Protein AF-A0A8S3XVF2-F1 (afdb_monomer_lite)

Foldseek 3Di:
DDDDDPPDPPPDDDDLQPHNQLQDDPVCQFPFSQVLQFFWDKAQDDDPDPVWDWDATPPSIITTGDPGGDQDDDDPPPCVPCVLVNLLVLLNGGGGDNDSVVCCPPHPDNVVSSVVCVVVSVVVVCVSVVVVVVVVVVVVVVVVVVVVVVVVVVVVVPDDDPDDDDDDDPDPVPVVVVVVVVVVPPDPPDDPPDDDPVNVLVPDDPLRNVVVCVVVVVVVVPDDDDDDDDDDDPPNPPVD

Organism: Parnassius apollo (NCBI:txid110799)

Radius of gyration: 28.34 Å; chains: 1; bounding box: 76×48×74 Å

InterPro domains:
  IPR051055 PIF1 DNA helicase [PTHR47642] (5-239)

Secondary structure (DSSP, 8-state):
-PPPPTT--------IIIIIITT--GGGTT--HHHHHHHEEEESS----TTS-EEEPGGG-EEEEPSSPPP-------TTT-HHHHHHHHHHHHS--SSGGGGGTTSSSHHHHHHHTHHHHHHHHHHHHHHHHHHHHHHHHHHHHHHHHHHHHHHHHTS-------------TTTHHHHHTTTT-------TT---HHHHHHT--HHHHHHHHHHHHHHHT-SS---------TTS-TT-

Structure (mmCIF, N/CA/C/O backbone):
data_AF-A0A8S3XVF2-F1
#
_entry.id   AF-A0A8S3XVF2-F1
#
loop_
_atom_site.group_PDB
_atom_site.id
_atom_site.type_symbol
_atom_site.label_atom_id
_atom_site.label_alt_id
_atom_site.label_comp_id
_atom_site.label_asym_id
_atom_site.label_entity_id
_atom_site.label_seq_id
_atom_site.pdbx_PDB_ins_code
_atom_site.Cartn_x
_atom_site.Cartn_y
_atom_site.Cartn_z
_atom_site.occupancy
_atom_site.B_iso_or_equiv
_atom_site.auth_seq_id
_atom_site.auth_comp_id
_atom_site.auth_asym_id
_atom_site.auth_atom_id
_atom_site.pdbx_PDB_model_num
ATOM 1 N N . MET A 1 1 ? 9.089 -18.476 19.260 1.00 37.50 1 MET A N 1
ATOM 2 C CA . MET A 1 1 ? 9.897 -17.294 18.905 1.00 37.50 1 MET A CA 1
ATOM 3 C C . MET A 1 1 ? 11.311 -17.781 18.678 1.00 37.50 1 MET A C 1
ATOM 5 O O . MET A 1 1 ? 11.928 -18.236 19.628 1.00 37.50 1 MET A O 1
ATOM 9 N N . THR A 1 2 ? 11.786 -17.804 17.438 1.00 43.22 2 THR A N 1
ATOM 10 C CA . THR A 1 2 ? 13.210 -18.027 17.159 1.00 43.22 2 THR A CA 1
ATOM 11 C C . THR A 1 2 ? 13.907 -16.691 17.372 1.00 43.22 2 THR A C 1
ATOM 13 O O . THR A 1 2 ? 13.532 -15.705 16.742 1.00 43.22 2 THR A O 1
ATOM 16 N N . ALA A 1 3 ? 14.829 -16.640 18.332 1.00 46.97 3 ALA A N 1
ATOM 17 C CA . ALA A 1 3 ? 15.661 -15.468 18.565 1.00 46.97 3 ALA A CA 1
ATOM 18 C C . ALA A 1 3 ? 16.502 -15.185 17.310 1.00 46.97 3 ALA A C 1
ATOM 20 O O . ALA A 1 3 ? 16.970 -16.123 16.663 1.00 46.97 3 ALA A O 1
ATOM 21 N N . LEU A 1 4 ? 16.648 -13.905 16.962 1.00 55.09 4 LEU A N 1
ATOM 22 C CA . LEU A 1 4 ? 17.580 -13.458 15.927 1.00 55.09 4 LEU A CA 1
ATOM 23 C C . LEU A 1 4 ? 19.008 -13.859 16.324 1.00 55.09 4 LEU A C 1
ATOM 25 O O . LEU A 1 4 ? 19.340 -13.859 17.512 1.00 55.09 4 LEU A O 1
ATOM 29 N N . ASP A 1 5 ? 19.825 -14.224 15.335 1.00 69.56 5 ASP A N 1
ATOM 30 C CA . ASP A 1 5 ? 21.239 -14.552 15.536 1.00 69.56 5 ASP A CA 1
ATOM 31 C C . ASP A 1 5 ? 21.940 -13.364 16.230 1.00 69.56 5 ASP A C 1
ATOM 33 O O . ASP A 1 5 ? 21.825 -12.237 15.740 1.00 69.56 5 ASP A O 1
ATOM 37 N N . PRO A 1 6 ? 22.658 -13.575 17.350 1.00 65.56 6 PRO A N 1
ATOM 38 C CA . PRO A 1 6 ? 23.444 -12.536 18.018 1.00 65.56 6 PRO A CA 1
ATOM 39 C C . PRO A 1 6 ? 24.465 -11.830 17.112 1.00 65.56 6 PRO A C 1
ATOM 41 O O . PRO A 1 6 ? 24.901 -10.730 17.439 1.00 65.56 6 PRO A O 1
ATOM 44 N N . ASN A 1 7 ? 24.837 -12.449 15.988 1.00 67.62 7 ASN A N 1
ATOM 45 C CA . ASN A 1 7 ? 25.733 -11.892 14.976 1.00 67.62 7 ASN A CA 1
ATOM 46 C C . ASN A 1 7 ? 24.997 -11.346 13.741 1.00 67.62 7 ASN A C 1
ATOM 48 O O . ASN A 1 7 ? 25.646 -10.993 12.755 1.00 67.62 7 ASN A O 1
ATOM 52 N N . SER A 1 8 ? 23.661 -11.284 13.758 1.00 57.72 8 SER A N 1
ATOM 53 C CA . SER A 1 8 ? 22.890 -10.688 12.668 1.00 57.72 8 SER A CA 1
ATOM 54 C C . SER A 1 8 ? 23.195 -9.195 12.580 1.00 57.72 8 SER A C 1
ATOM 56 O O . SER A 1 8 ? 22.809 -8.413 13.447 1.00 57.72 8 SER A O 1
ATOM 58 N N . THR A 1 9 ? 23.874 -8.789 11.511 1.00 55.66 9 THR A N 1
ATOM 59 C CA . THR A 1 9 ? 24.057 -7.379 11.137 1.00 55.66 9 THR A CA 1
ATOM 60 C C . THR A 1 9 ? 22.834 -6.798 10.429 1.00 55.66 9 THR A C 1
ATOM 62 O O . THR A 1 9 ? 22.804 -5.599 10.151 1.00 55.66 9 THR A O 1
ATOM 65 N N . ASP A 1 10 ? 21.825 -7.627 10.148 1.00 57.53 10 ASP A N 1
ATOM 66 C CA . ASP A 1 10 ? 20.567 -7.186 9.565 1.00 57.53 10 ASP A CA 1
ATOM 67 C C . ASP A 1 10 ? 19.698 -6.521 10.639 1.00 57.53 10 ASP A C 1
ATOM 69 O O . ASP A 1 10 ? 18.968 -7.167 11.394 1.00 57.53 10 ASP A O 1
ATOM 73 N N . ILE A 1 11 ? 19.868 -5.206 10.747 1.00 55.19 11 ILE A N 1
ATOM 74 C CA . ILE A 1 11 ? 19.095 -4.318 11.619 1.00 55.19 11 ILE A CA 1
ATOM 75 C C . ILE A 1 11 ? 17.814 -3.813 10.941 1.00 55.19 11 ILE A C 1
ATOM 77 O O . ILE A 1 11 ? 17.092 -3.002 11.528 1.00 55.19 11 ILE A O 1
ATOM 81 N N . TYR A 1 12 ? 17.551 -4.221 9.696 1.00 54.28 12 TYR A N 1
ATOM 82 C CA . TYR A 1 12 ? 16.460 -3.680 8.902 1.00 54.28 12 TYR A CA 1
ATOM 83 C C . TYR A 1 12 ? 15.167 -4.462 9.144 1.00 54.28 12 TYR A C 1
ATOM 85 O O . TYR A 1 12 ? 15.135 -5.689 9.205 1.00 54.28 12 TYR A O 1
ATOM 93 N N . TYR A 1 13 ? 14.067 -3.726 9.298 1.00 60.03 13 TYR A N 1
ATOM 94 C CA . TYR A 1 13 ? 12.733 -4.318 9.299 1.00 60.03 13 TYR A CA 1
ATOM 95 C C . TYR A 1 13 ? 12.363 -4.761 7.886 1.00 60.03 13 TYR A C 1
ATOM 97 O O . TYR A 1 13 ? 12.788 -4.146 6.909 1.00 60.03 13 TYR A O 1
ATOM 105 N N . ASP A 1 14 ? 11.514 -5.785 7.780 1.00 66.56 14 ASP A N 1
ATOM 106 C CA . ASP A 1 14 ? 10.990 -6.211 6.488 1.00 66.56 14 ASP A CA 1
ATOM 107 C C . ASP A 1 14 ? 10.291 -5.061 5.764 1.00 66.56 14 ASP A C 1
ATOM 109 O O . ASP A 1 14 ? 9.215 -4.604 6.155 1.00 66.56 14 ASP A O 1
ATOM 113 N N . SER A 1 15 ? 10.920 -4.612 4.685 1.00 76.88 15 SER A N 1
ATOM 114 C CA . SER A 1 15 ? 10.403 -3.574 3.809 1.00 76.88 15 SER A CA 1
ATOM 115 C C . SER A 1 15 ? 9.415 -4.174 2.816 1.00 76.88 15 SER A C 1
ATOM 117 O O . SER A 1 15 ? 9.637 -5.256 2.260 1.00 76.88 15 SER A O 1
ATOM 119 N N . TRP A 1 16 ? 8.322 -3.447 2.561 1.00 81.31 16 TRP A N 1
ATOM 120 C CA . TRP A 1 16 ? 7.354 -3.818 1.528 1.00 81.31 16 TRP A CA 1
ATOM 121 C C . TRP A 1 16 ? 8.016 -3.963 0.164 1.00 81.31 16 TRP A C 1
ATOM 123 O O . TRP A 1 16 ? 7.669 -4.877 -0.574 1.00 81.31 16 TRP A O 1
ATOM 133 N N . ILE A 1 17 ? 8.971 -3.085 -0.139 1.00 83.50 17 ILE A N 1
ATOM 134 C CA . ILE A 1 17 ? 9.693 -3.062 -1.407 1.00 83.50 17 ILE A CA 1
ATOM 135 C C . ILE A 1 17 ? 10.659 -4.240 -1.435 1.00 83.50 17 ILE A C 1
ATOM 137 O O . ILE A 1 17 ? 10.502 -5.106 -2.281 1.00 83.50 17 ILE A O 1
ATOM 141 N N . ASP A 1 18 ? 11.576 -4.324 -0.472 1.00 79.06 18 ASP A N 1
ATOM 142 C CA . ASP A 1 18 ? 12.736 -5.217 -0.575 1.00 79.06 18 ASP A CA 1
ATOM 143 C C . ASP A 1 18 ? 12.386 -6.695 -0.351 1.00 79.06 18 ASP A C 1
ATOM 145 O O . ASP A 1 18 ? 12.913 -7.570 -1.037 1.00 79.06 18 ASP A O 1
ATOM 149 N N . ASN A 1 19 ? 11.455 -6.985 0.567 1.00 80.31 19 ASN A N 1
ATOM 150 C CA . ASN A 1 19 ? 11.246 -8.354 1.052 1.00 80.31 19 ASN A CA 1
ATOM 151 C C . ASN A 1 19 ? 9.865 -8.931 0.722 1.00 80.31 19 ASN A C 1
ATOM 153 O O . ASN A 1 19 ? 9.708 -10.151 0.673 1.00 80.31 19 ASN A O 1
ATOM 157 N N . VAL A 1 20 ? 8.842 -8.087 0.546 1.00 87.31 20 VAL A N 1
ATOM 158 C CA . VAL A 1 20 ? 7.443 -8.554 0.552 1.00 87.31 20 VAL A CA 1
ATOM 159 C C . VAL A 1 20 ? 6.819 -8.529 -0.837 1.00 87.31 20 VAL A C 1
ATOM 161 O O . VAL A 1 20 ? 6.320 -9.548 -1.308 1.00 87.31 20 VAL A O 1
ATOM 164 N N . TYR A 1 21 ? 6.843 -7.381 -1.508 1.00 90.62 21 TYR A N 1
ATOM 165 C CA . TYR A 1 21 ? 6.148 -7.179 -2.776 1.00 90.62 21 TYR A CA 1
ATOM 166 C C . TYR A 1 21 ? 6.749 -8.022 -3.903 1.00 90.62 21 TYR A C 1
ATOM 168 O O . TYR A 1 21 ? 6.018 -8.635 -4.681 1.00 90.62 21 TYR A O 1
ATOM 176 N N . HIS A 1 22 ? 8.077 -8.131 -3.950 1.00 87.25 22 HIS A N 1
ATOM 177 C CA . HIS A 1 22 ? 8.787 -9.007 -4.883 1.00 87.25 22 HIS A CA 1
ATOM 178 C C . HIS A 1 22 ? 8.406 -10.479 -4.745 1.00 87.25 22 HIS A C 1
ATOM 180 O O . HIS A 1 22 ? 8.292 -11.188 -5.744 1.00 87.25 22 HIS A O 1
ATOM 186 N N . ALA A 1 23 ? 8.171 -10.920 -3.511 1.00 87.12 23 ALA A N 1
ATOM 187 C CA . ALA A 1 23 ? 7.839 -12.293 -3.154 1.00 87.12 23 ALA A CA 1
ATOM 188 C C . ALA A 1 23 ? 6.323 -12.550 -3.088 1.00 87.12 23 ALA A C 1
ATOM 190 O O . ALA A 1 23 ? 5.896 -13.551 -2.512 1.00 87.12 23 ALA A O 1
ATOM 191 N N . ARG A 1 24 ? 5.494 -11.661 -3.658 1.00 91.44 24 ARG A N 1
ATOM 192 C CA . ARG A 1 24 ? 4.034 -11.817 -3.642 1.00 91.44 24 ARG A CA 1
ATOM 193 C C . ARG A 1 24 ? 3.569 -13.100 -4.362 1.00 91.44 24 ARG A C 1
ATOM 195 O O . ARG A 1 24 ? 4.289 -13.624 -5.208 1.00 91.44 24 ARG A O 1
ATOM 202 N N . PRO A 1 25 ? 2.382 -13.627 -4.062 1.00 92.19 25 PRO A N 1
ATOM 203 C CA . PRO A 1 25 ? 1.796 -14.738 -4.812 1.00 92.19 25 PRO A CA 1
ATOM 204 C C . PRO A 1 25 ? 1.556 -14.384 -6.286 1.00 92.19 25 PRO A C 1
ATOM 206 O O . PRO A 1 25 ? 1.396 -13.207 -6.620 1.00 92.19 25 PRO A O 1
ATOM 209 N N . ASP A 1 26 ? 1.528 -15.386 -7.163 1.00 92.88 26 ASP A N 1
ATOM 210 C CA . ASP A 1 26 ? 1.332 -15.182 -8.608 1.00 92.88 26 ASP A CA 1
ATOM 211 C C . ASP A 1 26 ? -0.065 -14.648 -8.933 1.00 92.88 26 ASP A C 1
ATOM 213 O O . ASP A 1 26 ? -0.237 -13.880 -9.874 1.00 92.88 26 ASP A O 1
ATOM 217 N N . GLU A 1 27 ? -1.049 -14.933 -8.082 1.00 93.19 27 GLU A N 1
ATOM 218 C CA . GLU A 1 27 ? -2.394 -14.360 -8.154 1.00 93.19 27 GLU A CA 1
ATOM 219 C C . GLU A 1 27 ? -2.389 -12.827 -8.035 1.00 93.19 27 GLU A C 1
ATOM 221 O O . GLU A 1 27 ? -3.322 -12.163 -8.481 1.00 93.19 27 GLU A O 1
ATOM 226 N N . LEU A 1 28 ? -1.337 -12.256 -7.437 1.00 93.00 28 LEU A N 1
ATOM 227 C CA . LEU A 1 28 ? -1.150 -10.816 -7.267 1.00 93.00 28 LEU A CA 1
ATOM 228 C C . LEU A 1 28 ? -0.067 -10.256 -8.202 1.00 93.00 28 LEU A C 1
ATOM 230 O O . LEU A 1 28 ? 0.391 -9.131 -7.998 1.00 93.00 28 LEU A O 1
ATOM 234 N N . GLN A 1 29 ? 0.367 -11.005 -9.221 1.00 92.31 29 GLN A N 1
ATOM 235 C CA . GLN A 1 29 ? 1.452 -10.592 -10.116 1.00 92.31 29 GLN A CA 1
ATOM 236 C C . GLN A 1 29 ? 1.169 -9.254 -10.815 1.00 92.31 29 GLN A C 1
ATOM 238 O O . GLN A 1 29 ? 2.067 -8.413 -10.883 1.00 92.31 29 GLN A O 1
ATOM 243 N N . ASP A 1 30 ? -0.068 -9.025 -11.249 1.00 91.94 30 ASP A N 1
ATOM 244 C CA . ASP A 1 30 ? -0.460 -7.810 -11.977 1.00 91.94 30 ASP A CA 1
ATOM 245 C C . ASP A 1 30 ? -0.783 -6.620 -11.059 1.00 91.94 30 ASP A C 1
ATOM 247 O O . ASP A 1 30 ? -0.993 -5.498 -11.525 1.00 91.94 30 ASP A O 1
ATOM 251 N N . MET A 1 31 ? -0.815 -6.835 -9.741 1.00 93.00 31 MET A N 1
ATOM 252 C CA . MET A 1 31 ? -1.068 -5.773 -8.774 1.00 93.00 31 MET A CA 1
ATOM 253 C C . MET A 1 31 ? 0.178 -4.900 -8.608 1.00 93.00 31 MET A C 1
ATOM 255 O O . MET A 1 31 ? 1.269 -5.417 -8.374 1.00 93.00 31 MET A O 1
ATOM 259 N N . ASN A 1 32 ? 0.005 -3.579 -8.704 1.00 91.56 32 ASN A N 1
ATOM 260 C CA . ASN A 1 32 ? 1.072 -2.604 -8.474 1.00 91.56 32 ASN A CA 1
ATOM 261 C C . ASN A 1 32 ? 1.372 -2.427 -6.968 1.00 91.56 32 ASN A C 1
ATOM 263 O O . ASN A 1 32 ? 0.580 -2.823 -6.106 1.00 91.56 32 ASN A O 1
ATOM 267 N N . LEU A 1 33 ? 2.517 -1.818 -6.637 1.00 90.56 33 LEU A N 1
ATOM 268 C CA . LEU A 1 33 ? 2.957 -1.649 -5.249 1.00 90.56 33 LEU A CA 1
ATOM 269 C C . LEU A 1 33 ? 1.985 -0.779 -4.445 1.00 90.56 33 LEU A C 1
ATOM 271 O O . LEU A 1 33 ? 1.747 -1.063 -3.268 1.00 90.56 33 LEU A O 1
ATOM 275 N N . PHE A 1 34 ? 1.421 0.261 -5.061 1.00 87.44 34 PHE A N 1
ATOM 276 C CA . PHE A 1 34 ? 0.462 1.151 -4.415 1.00 87.44 34 PHE A CA 1
ATOM 277 C C . PHE A 1 34 ? -0.777 0.380 -3.944 1.00 87.44 34 PHE A C 1
ATOM 279 O O . PHE A 1 34 ? -1.083 0.386 -2.757 1.00 87.44 34 PHE A O 1
ATOM 286 N N . ASP A 1 35 ? -1.452 -0.350 -4.829 1.00 87.94 35 ASP A N 1
ATOM 287 C CA . ASP A 1 35 ? -2.641 -1.134 -4.491 1.00 87.94 35 ASP A CA 1
ATOM 288 C C . ASP A 1 35 ? -2.318 -2.277 -3.528 1.00 87.94 35 ASP A C 1
ATOM 290 O O . ASP A 1 35 ? -3.052 -2.506 -2.567 1.00 87.94 35 ASP A O 1
ATOM 294 N N . PHE A 1 36 ? -1.174 -2.932 -3.713 1.00 91.75 36 PHE A N 1
ATOM 295 C CA . PHE A 1 36 ? -0.730 -4.002 -2.830 1.00 91.75 36 PHE A CA 1
ATOM 296 C C . PHE A 1 36 ? -0.538 -3.522 -1.388 1.00 91.75 36 PHE A C 1
ATOM 298 O O . PHE A 1 36 ? -1.114 -4.073 -0.449 1.00 91.75 36 PHE A O 1
ATOM 305 N N . SER A 1 37 ? 0.223 -2.443 -1.205 1.00 88.62 37 SER A N 1
ATOM 306 C CA . SER A 1 37 ? 0.456 -1.856 0.117 1.00 88.62 37 SER A CA 1
ATOM 307 C C . SER A 1 37 ? -0.795 -1.196 0.701 1.00 88.62 37 SER A C 1
ATOM 309 O O . SER A 1 37 ? -0.881 -1.034 1.918 1.00 88.62 37 SER A O 1
ATOM 311 N N . LYS A 1 38 ? -1.785 -0.853 -0.132 1.00 86.44 38 LYS A N 1
ATOM 312 C CA . LYS A 1 38 ? -3.078 -0.266 0.252 1.00 86.44 38 LYS A CA 1
ATOM 313 C C . LYS A 1 38 ? -4.061 -1.330 0.745 1.00 86.44 38 LYS A C 1
ATOM 315 O O . LYS A 1 38 ? -4.740 -1.107 1.751 1.00 86.44 38 LYS A O 1
ATOM 320 N N . ASP A 1 39 ? -4.081 -2.501 0.115 1.00 89.62 39 ASP A N 1
ATOM 321 C CA . ASP A 1 39 ? -5.083 -3.545 0.357 1.00 89.62 39 ASP A CA 1
ATOM 322 C C . ASP A 1 39 ? -4.620 -4.669 1.300 1.00 89.62 39 ASP A C 1
ATOM 324 O O . ASP A 1 39 ? -5.475 -5.382 1.828 1.00 89.62 39 ASP A O 1
ATOM 328 N N . TYR A 1 40 ? -3.316 -4.818 1.579 1.00 92.25 40 TYR A N 1
ATOM 329 C CA . TYR A 1 40 ? -2.791 -5.948 2.361 1.00 92.25 40 TYR A CA 1
ATOM 330 C C . TYR A 1 40 ? -1.928 -5.559 3.564 1.00 92.25 40 TYR A C 1
ATOM 332 O O . TYR A 1 40 ? -1.062 -4.691 3.477 1.00 92.25 40 TYR A O 1
ATOM 340 N N . ASP A 1 41 ? -2.115 -6.278 4.674 1.00 90.31 41 ASP A N 1
ATOM 341 C CA . ASP A 1 41 ? -1.237 -6.275 5.848 1.00 90.31 41 ASP A CA 1
ATOM 342 C C . ASP A 1 41 ? -0.290 -7.477 5.835 1.00 90.31 41 ASP A C 1
ATOM 344 O O . ASP A 1 41 ? -0.704 -8.605 5.557 1.00 90.31 41 ASP A O 1
ATOM 348 N N . LEU A 1 42 ? 0.966 -7.253 6.224 1.00 89.69 42 LEU A N 1
ATOM 349 C CA . LEU A 1 42 ? 1.902 -8.331 6.525 1.00 89.69 42 LEU A CA 1
ATOM 350 C C . LEU A 1 42 ? 1.703 -8.785 7.975 1.00 89.69 42 LEU A C 1
ATOM 352 O O . LEU A 1 42 ? 1.909 -8.010 8.909 1.00 89.69 42 LEU A O 1
ATOM 356 N N . VAL A 1 43 ? 1.330 -10.049 8.175 1.00 89.50 43 VAL A N 1
ATOM 357 C CA . VAL A 1 43 ? 1.098 -10.618 9.508 1.00 89.50 43 VAL A CA 1
ATOM 358 C C . VAL A 1 43 ? 1.920 -11.886 9.733 1.00 89.50 43 VAL A C 1
ATOM 360 O O . VAL A 1 43 ? 2.120 -12.701 8.834 1.00 89.50 43 VAL A O 1
ATOM 363 N N . ASN A 1 44 ? 2.383 -12.076 10.969 1.00 88.12 44 ASN A N 1
ATOM 364 C CA . ASN A 1 44 ? 3.156 -13.259 11.375 1.00 88.12 44 ASN A CA 1
ATOM 365 C C . ASN A 1 44 ? 2.265 -14.414 11.864 1.00 88.12 44 ASN A C 1
ATOM 367 O O . ASN A 1 44 ? 2.736 -15.529 12.083 1.00 88.12 44 ASN A O 1
ATOM 371 N N . THR A 1 45 ? 0.976 -14.149 12.075 1.00 88.00 45 THR A N 1
ATOM 372 C CA . THR A 1 45 ? -0.009 -15.129 12.532 1.00 88.00 45 THR A CA 1
ATOM 373 C C . THR A 1 45 ? -0.956 -15.479 11.401 1.00 88.00 45 THR A C 1
ATOM 375 O O . THR A 1 45 ? -1.447 -14.608 10.685 1.00 88.00 45 THR A O 1
ATOM 378 N N . ARG A 1 46 ? -1.231 -16.776 11.246 1.00 89.56 46 ARG A N 1
ATOM 379 C CA . ARG A 1 46 ? -2.177 -17.246 10.239 1.00 89.56 46 ARG A CA 1
ATOM 380 C C . ARG A 1 46 ? -3.568 -16.684 10.551 1.00 89.56 46 ARG A C 1
ATOM 382 O O . ARG A 1 46 ? -4.049 -16.899 11.668 1.00 89.56 46 ARG A O 1
ATOM 389 N N . PRO A 1 47 ? -4.236 -16.016 9.598 1.00 89.25 47 PRO A N 1
ATOM 390 C CA . PRO A 1 47 ? -5.626 -15.622 9.774 1.00 89.25 47 PRO A CA 1
ATOM 391 C C . PRO A 1 47 ? -6.513 -16.853 10.012 1.00 89.25 47 PRO A C 1
ATOM 393 O O . PRO A 1 47 ? -6.433 -17.838 9.282 1.00 89.25 47 PRO A O 1
ATOM 396 N N . VAL A 1 48 ? -7.327 -16.807 11.069 1.00 85.44 48 VAL A N 1
ATOM 397 C CA . VAL A 1 48 ? -8.169 -17.939 11.512 1.00 85.44 48 VAL A CA 1
ATOM 398 C C . VAL A 1 48 ? -9.586 -17.859 10.932 1.00 85.44 48 VAL A C 1
ATOM 400 O O . VAL A 1 48 ? -10.282 -18.863 10.827 1.00 85.44 48 VAL A O 1
ATOM 403 N N . SER A 1 49 ? -10.030 -16.660 10.553 1.00 84.81 49 SER A N 1
ATOM 404 C CA . SER A 1 49 ? -11.372 -16.442 10.013 1.00 84.81 49 SER A CA 1
ATOM 405 C C . SER A 1 49 ? -11.454 -16.868 8.550 1.00 84.81 49 SER A C 1
ATOM 407 O O . SER A 1 49 ? -10.739 -16.328 7.712 1.00 84.81 49 SER A O 1
ATOM 409 N N . ASN A 1 50 ? -12.409 -17.742 8.227 1.00 78.19 50 ASN A N 1
ATOM 410 C CA . ASN A 1 50 ? -12.692 -18.169 6.849 1.00 78.19 50 ASN A CA 1
ATOM 411 C C . ASN A 1 50 ? -13.222 -17.035 5.952 1.00 78.19 50 ASN A C 1
ATOM 413 O O . ASN A 1 50 ? -13.315 -17.208 4.743 1.00 78.19 50 ASN A O 1
ATOM 417 N N . LYS A 1 51 ? -13.614 -15.894 6.535 1.00 85.06 51 LYS A N 1
ATOM 418 C CA . LYS A 1 51 ? -14.098 -14.721 5.790 1.00 85.06 51 LYS A CA 1
ATOM 419 C C . LYS A 1 51 ? -12.971 -13.798 5.330 1.00 85.06 51 LYS A C 1
ATOM 421 O O . LYS A 1 51 ? -13.225 -12.878 4.563 1.00 85.06 51 LYS A O 1
ATOM 426 N N . VAL A 1 52 ? -11.758 -14.000 5.839 1.00 86.88 52 VAL A N 1
ATOM 427 C CA . VAL A 1 52 ? -10.614 -13.140 5.551 1.00 86.88 52 VAL A CA 1
ATOM 428 C C . VAL A 1 52 ? -9.805 -13.780 4.437 1.00 86.88 52 VAL A C 1
ATOM 430 O O . VAL A 1 52 ? -9.239 -14.855 4.616 1.00 86.88 52 VAL A O 1
ATOM 433 N N . GLU A 1 53 ? -9.731 -13.100 3.299 1.00 92.50 53 GLU A N 1
ATOM 434 C CA . GLU A 1 53 ? -8.825 -13.480 2.221 1.00 92.50 53 GLU A CA 1
ATOM 435 C C . GLU A 1 53 ? -7.379 -13.265 2.681 1.00 92.50 53 GLU A C 1
ATOM 437 O O . GLU A 1 53 ? -7.021 -12.205 3.209 1.00 92.50 53 GLU A O 1
ATOM 442 N N . TYR A 1 54 ? -6.544 -14.287 2.521 1.00 94.06 54 TYR A N 1
ATOM 443 C CA . TYR A 1 54 ? -5.136 -14.198 2.860 1.00 94.06 54 TYR A CA 1
ATOM 444 C C . TYR A 1 54 ? -4.296 -15.098 1.964 1.00 94.06 54 TYR A C 1
ATOM 446 O O . TYR A 1 54 ? -4.765 -16.123 1.472 1.00 94.06 54 TYR A O 1
ATOM 454 N N . TYR A 1 55 ? -3.026 -14.742 1.832 1.00 93.06 55 TYR A N 1
ATOM 455 C CA . TYR A 1 55 ? -2.040 -15.501 1.083 1.00 93.06 55 TYR A CA 1
ATOM 456 C C . TYR A 1 55 ? -0.887 -15.910 1.992 1.00 93.06 55 TYR A C 1
ATOM 458 O O . TYR A 1 55 ? -0.531 -15.196 2.933 1.00 93.06 55 TYR A O 1
ATOM 466 N N . VAL A 1 56 ? -0.308 -17.079 1.728 1.00 90.75 56 VAL A N 1
ATOM 467 C CA . VAL A 1 56 ? 0.854 -17.583 2.466 1.00 90.75 56 VAL A CA 1
ATOM 468 C C . VAL A 1 56 ? 2.117 -17.077 1.784 1.00 90.75 56 VAL A C 1
ATOM 470 O O . VAL A 1 56 ? 2.289 -17.266 0.585 1.00 90.75 56 VAL A O 1
ATOM 473 N N . LEU A 1 57 ? 3.001 -16.451 2.555 1.00 86.19 57 LEU A N 1
ATOM 474 C CA . LEU A 1 57 ? 4.324 -16.040 2.101 1.00 86.19 57 LEU A CA 1
ATOM 475 C C . LEU A 1 57 ? 5.403 -17.000 2.612 1.00 86.19 57 LEU A C 1
ATOM 477 O O . LEU A 1 57 ? 5.181 -17.827 3.505 1.00 86.19 57 LEU A O 1
ATOM 481 N N . ALA A 1 58 ? 6.615 -16.839 2.080 1.00 77.69 58 ALA A N 1
ATOM 482 C CA . ALA A 1 58 ? 7.807 -17.457 2.644 1.00 77.69 58 ALA A CA 1
ATOM 483 C C . ALA A 1 58 ? 7.977 -17.095 4.138 1.00 77.69 58 ALA A C 1
ATOM 485 O O . ALA A 1 58 ? 7.454 -16.095 4.636 1.00 77.69 58 ALA A O 1
ATOM 486 N N . ASN A 1 59 ? 8.719 -17.924 4.877 1.00 79.31 59 ASN A N 1
ATOM 487 C CA . ASN A 1 59 ? 9.056 -17.698 6.291 1.00 79.31 59 ASN A CA 1
ATOM 488 C C . ASN A 1 59 ? 7.860 -17.658 7.263 1.00 79.31 59 ASN A C 1
ATOM 490 O O . ASN A 1 59 ? 7.937 -17.019 8.311 1.00 79.31 59 ASN A O 1
ATOM 494 N N . LYS A 1 60 ? 6.771 -18.381 6.959 1.00 81.69 60 LYS A N 1
ATOM 495 C CA . LYS A 1 60 ? 5.560 -18.471 7.806 1.00 81.69 60 LYS A CA 1
ATOM 496 C C . LYS A 1 60 ? 4.886 -17.112 8.054 1.00 81.69 60 LYS A C 1
ATOM 498 O O . LYS A 1 60 ? 4.236 -16.933 9.084 1.00 81.69 60 LYS A O 1
ATOM 503 N N . LYS A 1 61 ? 5.038 -16.175 7.120 1.00 87.81 61 LYS A N 1
ATOM 504 C CA . LYS A 1 61 ? 4.301 -14.910 7.096 1.00 87.81 61 LYS A CA 1
ATOM 505 C C . LYS A 1 61 ? 3.072 -15.038 6.208 1.00 87.81 61 LYS A C 1
ATOM 507 O O . LYS A 1 61 ? 2.971 -15.956 5.394 1.00 87.81 61 LYS A O 1
ATOM 512 N N . TYR A 1 62 ? 2.142 -14.109 6.364 1.00 91.25 62 TYR A N 1
ATOM 513 C CA . TYR A 1 62 ? 0.898 -14.096 5.611 1.00 91.25 62 TYR A CA 1
ATOM 514 C C . TYR A 1 62 ? 0.587 -12.677 5.146 1.00 91.25 62 TYR A C 1
ATOM 516 O O . TYR A 1 62 ? 0.785 -11.720 5.895 1.00 91.25 62 TYR A O 1
ATOM 524 N N . LEU A 1 63 ? 0.072 -12.553 3.926 1.00 92.12 63 LEU A N 1
ATOM 525 C CA . LEU A 1 63 ? -0.583 -11.335 3.458 1.00 92.12 63 LEU A CA 1
ATOM 526 C C . LEU A 1 63 ? -2.055 -11.449 3.786 1.00 92.12 63 LEU A C 1
ATOM 528 O O . LEU A 1 63 ? -2.736 -12.317 3.250 1.00 92.12 63 LEU A O 1
ATOM 532 N N . LYS A 1 64 ? -2.548 -10.589 4.662 1.00 93.12 64 LYS A N 1
ATOM 533 C CA . LYS A 1 64 ? -3.959 -10.536 5.023 1.00 93.12 64 LYS A CA 1
ATOM 534 C C . LYS A 1 64 ? -4.615 -9.392 4.263 1.00 93.12 64 LYS A C 1
ATOM 536 O O . LYS A 1 64 ? -4.169 -8.254 4.392 1.00 93.12 64 LYS A O 1
ATOM 541 N N . LYS A 1 65 ? -5.684 -9.668 3.516 1.00 92.62 65 LYS A N 1
ATOM 542 C CA . LYS A 1 65 ? -6.479 -8.614 2.885 1.00 92.62 65 LYS A CA 1
ATOM 543 C C . LYS A 1 65 ? -7.185 -7.787 3.954 1.00 92.62 65 LYS A C 1
ATOM 545 O O . LYS A 1 65 ? -7.723 -8.331 4.924 1.00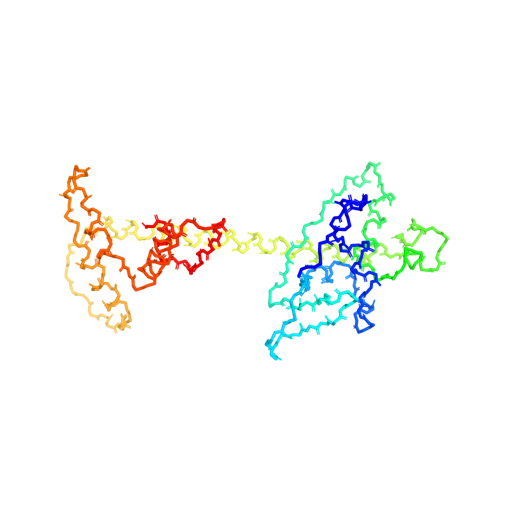 92.62 65 LY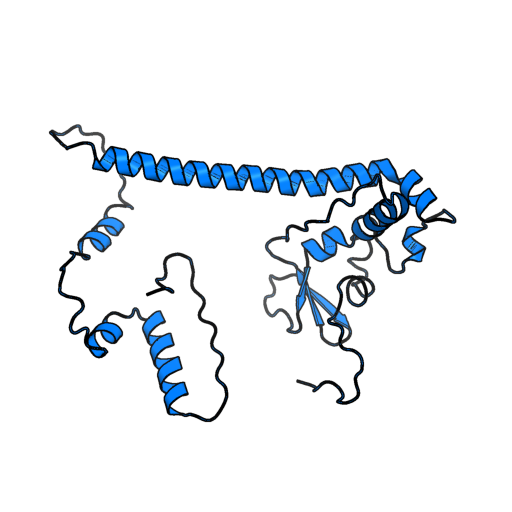S A O 1
ATOM 550 N N . ARG A 1 66 ? -7.148 -6.470 3.797 1.00 85.50 66 ARG A N 1
ATOM 551 C CA . ARG A 1 66 ? -7.789 -5.528 4.709 1.00 85.50 66 ARG A CA 1
ATOM 552 C C . ARG A 1 66 ? -9.275 -5.422 4.407 1.00 85.50 66 ARG A C 1
ATOM 554 O O . ARG A 1 66 ? -9.680 -5.355 3.252 1.00 85.50 66 ARG A O 1
ATOM 561 N N . ASP A 1 67 ? -10.067 -5.281 5.464 1.00 82.38 67 ASP A N 1
ATOM 562 C CA . ASP A 1 67 ? -11.481 -4.913 5.336 1.00 82.38 67 ASP A CA 1
ATOM 563 C C . ASP A 1 67 ? -11.632 -3.447 4.896 1.00 82.38 67 ASP A C 1
ATOM 565 O O . ASP A 1 67 ? -12.597 -3.074 4.231 1.00 82.38 67 ASP A O 1
ATOM 569 N N . ARG A 1 68 ? -10.668 -2.597 5.279 1.00 77.62 68 ARG A N 1
ATOM 570 C CA . ARG A 1 68 ? -10.604 -1.178 4.917 1.00 77.62 68 ARG A CA 1
ATOM 571 C C . ARG A 1 68 ? -9.221 -0.851 4.344 1.00 77.62 68 ARG A C 1
ATOM 573 O O . ARG A 1 68 ? -8.246 -0.928 5.093 1.00 77.62 68 ARG A O 1
ATOM 580 N N . PRO A 1 69 ? -9.125 -0.471 3.059 1.00 80.81 69 PRO A N 1
ATOM 581 C CA . PRO A 1 69 ? -7.860 -0.082 2.451 1.00 80.81 69 PRO A CA 1
ATOM 582 C C . PRO A 1 69 ? -7.238 1.133 3.143 1.00 80.81 69 PRO A C 1
ATOM 584 O O . PRO A 1 69 ? -7.944 2.066 3.544 1.00 80.81 69 PRO A O 1
ATOM 587 N N . TYR A 1 70 ? -5.912 1.143 3.253 1.00 76.69 70 TYR A N 1
ATOM 588 C CA . TYR A 1 70 ? -5.181 2.299 3.765 1.00 76.69 70 TYR A CA 1
ATOM 589 C C . TYR A 1 70 ? -5.141 3.435 2.751 1.00 76.69 70 TYR A C 1
ATOM 591 O O . TYR A 1 70 ? -5.270 3.231 1.548 1.00 76.69 70 TYR A O 1
ATOM 599 N N . LEU A 1 71 ? -4.976 4.660 3.249 1.00 67.00 71 LEU A N 1
ATOM 600 C CA . LEU A 1 71 ? -4.638 5.788 2.397 1.00 67.00 71 LEU A CA 1
ATOM 601 C C . LEU A 1 71 ? -3.122 5.926 2.374 1.00 67.00 71 LEU A C 1
ATOM 603 O O . LEU A 1 71 ? -2.502 6.144 3.413 1.00 67.00 71 LEU A O 1
ATOM 607 N N . ILE A 1 72 ? -2.542 5.793 1.189 1.00 69.25 72 ILE A N 1
ATOM 608 C CA . ILE A 1 72 ? -1.104 5.929 1.008 1.00 69.25 72 ILE A CA 1
ATOM 609 C C . ILE A 1 72 ? -0.823 7.331 0.498 1.00 69.25 72 ILE A C 1
ATOM 611 O O . ILE A 1 72 ? -1.073 7.652 -0.665 1.00 69.25 72 ILE A O 1
ATOM 615 N N . ASN A 1 73 ? -0.285 8.158 1.386 1.00 60.78 73 ASN A N 1
ATOM 616 C CA . ASN A 1 73 ? 0.293 9.432 0.999 1.00 60.78 73 ASN A CA 1
ATOM 617 C C . ASN A 1 73 ? 1.666 9.163 0.387 1.00 60.78 73 ASN A C 1
ATOM 619 O O . ASN A 1 73 ? 2.543 8.599 1.039 1.00 60.78 73 ASN A O 1
ATOM 623 N N . HIS A 1 74 ? 1.857 9.575 -0.858 1.00 61.66 74 HIS A N 1
ATOM 624 C CA . HIS A 1 74 ? 3.169 9.607 -1.485 1.00 61.66 74 HIS A CA 1
ATOM 625 C C . HIS A 1 74 ? 3.613 11.068 -1.561 1.00 61.66 74 HIS A C 1
ATOM 627 O O . HIS A 1 74 ? 2.842 11.947 -1.945 1.00 61.66 74 HIS A O 1
ATOM 633 N N . TYR A 1 75 ? 4.843 11.346 -1.128 1.00 52.19 75 TYR A N 1
ATOM 634 C CA . TYR A 1 75 ? 5.383 12.699 -1.163 1.00 52.19 75 TYR A CA 1
ATOM 635 C C . TYR A 1 75 ? 5.546 13.127 -2.623 1.00 52.19 75 TYR A C 1
ATOM 637 O O . TYR A 1 75 ? 6.328 12.531 -3.370 1.00 52.19 75 TYR A O 1
ATOM 645 N N . LEU A 1 76 ? 4.800 14.156 -3.027 1.00 52.47 76 LEU A N 1
ATOM 646 C CA . LEU A 1 76 ? 4.962 14.817 -4.315 1.00 52.47 76 LEU A CA 1
ATOM 647 C C . LEU A 1 76 ? 6.340 15.477 -4.305 1.00 52.47 76 LEU A C 1
ATOM 649 O O . LEU A 1 76 ? 6.527 16.572 -3.779 1.00 52.47 76 LEU A O 1
ATOM 653 N N . SER A 1 77 ? 7.341 14.761 -4.812 1.00 47.06 77 SER A N 1
ATOM 654 C CA . SER A 1 77 ? 8.677 15.326 -4.965 1.00 47.06 77 SER A CA 1
ATOM 655 C C . SER A 1 77 ? 8.565 16.562 -5.852 1.00 47.06 77 SER A C 1
ATOM 657 O O . SER A 1 77 ? 7.802 16.557 -6.817 1.00 47.06 77 SER A O 1
ATOM 659 N N . VAL A 1 78 ? 9.328 17.610 -5.544 1.00 50.16 78 VAL A N 1
ATOM 660 C CA . VAL A 1 78 ? 9.399 18.808 -6.385 1.00 50.16 78 VAL A CA 1
ATOM 661 C C . VAL A 1 78 ? 9.936 18.383 -7.755 1.00 50.16 78 VAL A C 1
ATOM 663 O O . VAL A 1 78 ? 11.139 18.176 -7.925 1.00 50.16 78 VAL A O 1
ATOM 666 N N . VAL A 1 79 ? 9.025 18.200 -8.716 1.00 52.09 79 VAL A N 1
ATOM 667 C CA . VAL A 1 79 ? 9.292 17.719 -10.086 1.00 52.09 79 VAL A CA 1
ATOM 668 C C . VAL A 1 79 ? 10.413 18.527 -10.746 1.00 52.09 79 VAL A C 1
ATOM 670 O O . VAL A 1 79 ? 11.190 17.992 -11.533 1.00 52.09 79 VAL A O 1
ATOM 673 N N . GLU A 1 80 ? 10.538 19.796 -10.361 1.00 51.44 80 GLU A N 1
ATOM 674 C CA . GLU A 1 80 ? 11.506 20.758 -10.884 1.00 51.44 80 GLU A CA 1
ATOM 675 C C . GLU A 1 80 ? 12.963 20.447 -10.509 1.00 51.44 80 GLU A C 1
ATOM 677 O O . GLU A 1 80 ? 13.868 20.851 -11.232 1.00 51.44 80 GLU A O 1
ATOM 682 N N . GLN A 1 81 ? 13.220 19.717 -9.416 1.00 56.03 81 GLN A N 1
ATOM 683 C CA . GLN A 1 81 ? 14.590 19.492 -8.932 1.00 56.03 81 GLN A CA 1
ATOM 684 C C . GLN A 1 81 ? 15.200 18.174 -9.428 1.00 56.03 81 GLN A C 1
ATOM 686 O O . GLN A 1 81 ? 16.396 18.125 -9.708 1.00 56.03 81 GLN A O 1
ATOM 691 N N . MET A 1 82 ? 14.413 17.093 -9.535 1.00 61.16 82 MET A N 1
ATOM 692 C CA . MET A 1 82 ? 14.895 15.771 -9.980 1.00 61.16 82 MET A CA 1
ATOM 693 C C . MET A 1 82 ? 13.803 14.974 -10.723 1.00 61.16 82 MET A C 1
ATOM 695 O O . MET A 1 82 ? 13.296 13.979 -10.192 1.00 61.16 82 MET A O 1
ATOM 699 N N . PRO A 1 83 ? 13.459 15.349 -11.968 1.00 64.69 83 PRO A N 1
ATOM 700 C CA . PRO A 1 83 ? 12.358 14.731 -12.710 1.00 64.69 83 PRO A CA 1
ATOM 701 C C . PRO A 1 83 ? 12.562 13.226 -12.922 1.00 64.69 83 PRO A C 1
ATOM 703 O O . PRO A 1 83 ? 11.625 12.455 -12.757 1.00 64.69 83 PRO A O 1
ATOM 706 N N . ALA A 1 84 ? 13.790 12.771 -13.191 1.00 66.50 84 ALA A N 1
ATOM 707 C CA . ALA A 1 84 ? 14.074 11.348 -13.396 1.00 66.50 84 ALA A CA 1
ATOM 708 C C . ALA A 1 84 ? 13.781 10.486 -12.152 1.00 66.50 84 ALA A C 1
ATOM 710 O O . ALA A 1 84 ? 13.233 9.395 -12.276 1.00 66.50 84 ALA A O 1
ATOM 711 N N . LYS A 1 85 ? 14.095 10.982 -10.944 1.00 68.00 85 LYS A N 1
ATOM 712 C CA . LYS A 1 85 ? 13.792 10.265 -9.693 1.00 68.00 85 LYS A CA 1
ATOM 713 C C . LYS A 1 85 ? 12.297 10.241 -9.401 1.00 68.00 85 LYS A C 1
ATOM 715 O O . LYS A 1 85 ? 11.794 9.235 -8.919 1.00 68.00 85 LYS A O 1
ATOM 720 N N . TYR A 1 86 ? 11.609 11.338 -9.709 1.00 71.62 86 TYR A N 1
ATOM 721 C CA . TYR A 1 86 ? 10.160 11.427 -9.586 1.00 71.62 86 TYR A CA 1
ATOM 722 C C . TYR A 1 86 ? 9.463 10.430 -10.518 1.00 71.62 86 TYR A C 1
ATOM 724 O O . TYR A 1 86 ? 8.662 9.614 -10.089 1.00 71.62 86 TYR A O 1
ATOM 732 N N . PHE A 1 87 ? 9.827 10.420 -11.793 1.00 71.75 87 PHE A N 1
ATOM 733 C CA . PHE A 1 87 ? 9.265 9.490 -12.766 1.00 71.75 87 PHE A CA 1
ATOM 734 C C . PHE A 1 87 ? 9.566 8.024 -12.433 1.00 71.75 87 PHE A C 1
ATOM 736 O O . PHE A 1 87 ? 8.685 7.170 -12.517 1.00 71.75 87 PHE A O 1
ATOM 743 N N . PHE A 1 88 ? 10.778 7.743 -11.957 1.00 78.06 88 PHE A N 1
ATOM 744 C CA . PHE A 1 88 ? 11.131 6.423 -11.451 1.00 78.06 88 PHE A CA 1
ATOM 745 C C . PHE A 1 88 ? 10.276 6.004 -10.243 1.00 78.06 88 PHE A C 1
ATOM 747 O O . PHE A 1 88 ? 9.809 4.868 -10.200 1.00 78.06 88 PHE A O 1
ATOM 754 N N . SER A 1 89 ? 10.015 6.900 -9.284 1.00 77.56 89 SER A N 1
ATOM 755 C CA . SER A 1 89 ? 9.173 6.564 -8.127 1.00 77.56 89 SER A CA 1
ATOM 756 C C . SER A 1 89 ? 7.713 6.307 -8.513 1.00 77.56 89 SER A C 1
ATOM 758 O O . SER A 1 89 ? 7.069 5.448 -7.913 1.00 77.56 89 SER A O 1
ATOM 760 N N . LEU A 1 90 ? 7.201 6.976 -9.550 1.00 79.06 90 LEU A N 1
ATOM 761 C CA . LEU A 1 90 ? 5.869 6.695 -10.094 1.00 79.06 90 LEU A CA 1
ATOM 762 C C . LEU A 1 90 ? 5.786 5.321 -10.754 1.00 79.06 90 LEU A C 1
ATOM 764 O O . LEU A 1 90 ? 4.831 4.587 -10.503 1.00 79.06 90 LEU A O 1
ATOM 768 N N . LEU A 1 91 ? 6.787 4.956 -11.559 1.00 83.50 91 LEU A N 1
ATOM 769 C CA . LEU A 1 91 ? 6.877 3.615 -12.138 1.00 83.50 91 LEU A CA 1
ATOM 770 C C . LEU A 1 91 ? 6.900 2.549 -11.036 1.00 83.50 91 LEU A C 1
ATOM 772 O O . LEU A 1 91 ? 6.144 1.583 -11.103 1.00 83.50 91 LEU A O 1
ATOM 776 N N . LEU A 1 92 ? 7.696 2.777 -9.988 1.00 85.94 92 LEU A N 1
ATOM 777 C CA . LEU A 1 92 ? 7.813 1.880 -8.839 1.00 85.94 92 LEU A CA 1
ATOM 778 C C . LEU A 1 92 ? 6.475 1.666 -8.111 1.00 85.94 92 LEU A C 1
ATOM 780 O O . LEU A 1 92 ? 6.184 0.559 -7.662 1.00 85.94 92 LEU A O 1
ATOM 784 N N . LEU A 1 93 ? 5.657 2.713 -7.980 1.00 86.56 93 LEU A N 1
ATOM 785 C CA . LEU A 1 93 ? 4.382 2.640 -7.266 1.00 86.56 93 LEU A CA 1
ATOM 786 C C . LEU A 1 93 ? 3.250 2.061 -8.118 1.00 86.56 93 LEU A C 1
ATOM 788 O O . LEU A 1 93 ? 2.469 1.255 -7.612 1.00 86.56 93 LEU A O 1
ATOM 792 N N . PHE A 1 94 ? 3.147 2.473 -9.383 1.00 86.75 94 PHE A N 1
ATOM 793 C CA . PHE A 1 94 ? 1.930 2.294 -10.183 1.00 86.75 94 PHE A CA 1
ATOM 794 C C . PHE A 1 94 ? 2.041 1.276 -11.316 1.00 86.75 94 PHE A C 1
ATOM 796 O O . PHE A 1 94 ? 1.017 0.913 -11.895 1.00 86.75 94 PHE A O 1
ATOM 803 N N . LYS A 1 95 ? 3.237 0.773 -11.630 1.00 89.31 95 LYS A N 1
ATOM 804 C CA . LYS A 1 95 ? 3.386 -0.370 -12.538 1.00 89.31 95 LYS A CA 1
ATOM 805 C C . LYS A 1 95 ? 3.660 -1.646 -11.729 1.00 89.31 95 LYS A C 1
ATOM 807 O O . LYS A 1 95 ? 4.236 -1.566 -10.646 1.00 89.31 95 LYS A O 1
ATOM 812 N N . PRO A 1 96 ? 3.204 -2.823 -12.186 1.00 92.56 96 PRO A N 1
ATOM 813 C CA . PRO A 1 96 ? 3.578 -4.094 -11.577 1.00 92.56 96 PRO A CA 1
ATOM 814 C C . PRO A 1 96 ? 5.024 -4.459 -11.939 1.00 92.56 96 PRO A C 1
ATOM 816 O O . PRO A 1 96 ? 5.469 -4.217 -13.057 1.00 92.56 96 PRO A O 1
ATOM 819 N N . TRP A 1 97 ? 5.761 -5.040 -10.991 1.00 92.38 97 TRP A N 1
ATOM 820 C CA . TRP A 1 97 ? 7.152 -5.475 -11.188 1.00 92.38 97 TRP A CA 1
ATOM 821 C C . TRP A 1 97 ? 7.516 -6.585 -10.197 1.00 92.38 97 TRP A C 1
ATOM 823 O O . TRP A 1 97 ? 7.006 -6.623 -9.075 1.00 92.38 97 TRP A O 1
ATOM 833 N N . ARG A 1 98 ? 8.355 -7.529 -10.620 1.00 89.62 98 ARG A N 1
ATOM 834 C CA . ARG A 1 98 ? 8.978 -8.583 -9.799 1.00 89.62 98 ARG A CA 1
ATOM 835 C C . ARG A 1 98 ? 10.464 -8.322 -9.621 1.00 89.62 98 ARG A C 1
ATOM 837 O O . ARG A 1 98 ? 11.009 -8.700 -8.594 1.00 89.62 98 ARG A O 1
ATOM 844 N N . ILE A 1 99 ? 11.094 -7.656 -10.577 1.00 89.19 99 ILE A N 1
ATOM 845 C CA . ILE A 1 99 ? 12.451 -7.120 -10.496 1.00 89.19 99 ILE A CA 1
ATOM 846 C C . ILE A 1 99 ? 12.451 -5.701 -11.063 1.00 89.19 99 ILE A C 1
ATOM 848 O O . ILE A 1 99 ? 11.577 -5.342 -11.846 1.00 89.19 99 ILE A O 1
ATOM 852 N N . LEU A 1 100 ? 13.416 -4.868 -10.668 1.00 86.69 100 LEU A N 1
ATOM 853 C CA . LEU A 1 100 ? 13.445 -3.468 -11.113 1.00 86.69 100 LEU A CA 1
ATOM 854 C C . LEU A 1 100 ? 13.545 -3.332 -12.637 1.00 86.69 100 LEU A C 1
ATOM 856 O O . LEU A 1 100 ? 12.957 -2.411 -13.192 1.00 86.69 100 LEU A O 1
ATOM 860 N N . ASP A 1 101 ? 14.215 -4.266 -13.314 1.00 87.31 101 ASP A N 1
ATOM 861 C CA . ASP A 1 101 ? 14.323 -4.254 -14.775 1.00 87.31 101 ASP A CA 1
ATOM 862 C C . ASP A 1 101 ? 12.967 -4.414 -15.485 1.00 87.31 101 ASP A C 1
ATOM 864 O O . ASP A 1 101 ? 12.822 -3.909 -16.596 1.00 87.31 101 ASP A O 1
ATOM 868 N N . ASP A 1 102 ? 11.943 -4.988 -14.839 1.00 88.19 102 ASP A N 1
ATOM 869 C CA . ASP A 1 102 ? 10.585 -5.048 -15.405 1.00 88.19 102 ASP A CA 1
ATOM 870 C C . ASP A 1 102 ? 10.021 -3.640 -15.657 1.00 88.19 102 ASP A C 1
ATOM 872 O O . ASP A 1 102 ? 9.256 -3.420 -16.598 1.00 88.19 102 ASP A O 1
ATOM 876 N N . LEU A 1 103 ? 10.445 -2.654 -14.855 1.00 87.12 103 LEU A N 1
ATOM 877 C CA . LEU A 1 103 ? 10.034 -1.256 -14.996 1.00 87.12 103 LEU A CA 1
ATOM 878 C C . LEU A 1 103 ? 10.641 -0.569 -16.224 1.00 87.12 103 LEU A C 1
ATOM 880 O O . LEU A 1 103 ? 10.214 0.536 -16.547 1.00 87.12 103 LEU A O 1
ATOM 884 N N . LYS A 1 104 ? 11.625 -1.178 -16.902 1.00 84.81 104 LYS A N 1
ATOM 885 C CA . LYS A 1 104 ? 12.117 -0.697 -18.204 1.00 84.81 104 LYS A CA 1
ATOM 886 C C . LYS A 1 104 ? 11.195 -1.098 -19.351 1.00 84.81 104 LYS A C 1
ATOM 888 O O . LYS A 1 104 ? 11.239 -0.491 -20.418 1.00 84.81 104 LYS A O 1
ATOM 893 N N . MET A 1 105 ? 10.354 -2.113 -19.148 1.00 84.88 105 MET A N 1
ATOM 894 C CA . MET A 1 105 ? 9.447 -2.638 -20.165 1.00 84.88 105 MET A CA 1
ATOM 895 C C . MET A 1 105 ? 10.188 -2.946 -21.484 1.00 84.88 105 MET A C 1
ATOM 897 O O . MET A 1 105 ? 10.923 -3.924 -21.559 1.00 84.88 105 MET A O 1
ATOM 901 N N . GLN A 1 106 ? 10.001 -2.122 -22.522 1.00 86.69 106 GLN A N 1
ATOM 902 C CA . GLN A 1 106 ? 10.621 -2.276 -23.848 1.00 86.69 106 GLN A CA 1
ATOM 903 C C . GLN A 1 106 ? 11.722 -1.238 -24.133 1.00 86.69 106 GLN A C 1
ATOM 905 O O . GLN A 1 106 ? 12.217 -1.168 -25.256 1.00 86.69 106 GLN A O 1
ATOM 910 N N . HIS A 1 107 ? 12.085 -0.409 -23.155 1.00 86.00 107 HIS A N 1
ATOM 911 C CA . HIS A 1 107 ? 13.030 0.692 -23.327 1.00 86.00 107 HIS A CA 1
ATOM 912 C C . HIS A 1 107 ? 14.374 0.403 -22.655 1.00 86.00 107 HIS A C 1
ATOM 914 O O . HIS A 1 107 ? 14.480 -0.438 -21.764 1.00 86.00 107 HIS A O 1
ATOM 920 N N . GLU A 1 108 ? 15.421 1.123 -23.059 1.00 79.12 108 GLU A N 1
ATOM 921 C CA . GLU A 1 108 ? 16.751 0.965 -22.460 1.00 79.12 108 GLU A CA 1
ATOM 922 C C . GLU A 1 108 ? 16.829 1.661 -21.096 1.00 79.12 108 GLU A C 1
ATOM 924 O O . GLU A 1 108 ? 17.532 1.208 -20.185 1.00 79.12 108 GLU A O 1
ATOM 929 N N . THR A 1 109 ? 16.069 2.749 -20.930 1.00 77.88 109 THR A N 1
ATOM 930 C CA . THR A 1 109 ? 16.081 3.563 -19.713 1.00 77.88 109 THR A CA 1
ATOM 931 C C . THR A 1 109 ? 14.702 3.701 -19.060 1.00 77.88 109 THR A C 1
ATOM 933 O O . THR A 1 109 ? 13.651 3.739 -19.707 1.00 77.88 109 THR A O 1
ATOM 936 N N . TYR A 1 110 ? 14.696 3.864 -17.732 1.00 77.06 110 TYR A N 1
ATOM 937 C CA . TYR A 1 110 ? 13.477 4.169 -16.972 1.00 77.06 110 TYR A CA 1
ATOM 938 C C . TYR A 1 110 ? 12.858 5.516 -17.372 1.00 77.06 110 TYR A C 1
ATOM 940 O O . TYR A 1 110 ? 11.643 5.682 -17.318 1.00 77.06 110 TYR A O 1
ATOM 948 N N . THR A 1 111 ? 13.683 6.474 -17.801 1.00 73.81 111 THR A N 1
ATOM 949 C CA . THR A 1 111 ? 13.227 7.790 -18.265 1.00 73.81 111 THR A CA 1
ATOM 950 C C . THR A 1 111 ? 12.384 7.672 -19.532 1.00 73.81 111 THR A C 1
ATOM 952 O O . THR A 1 111 ? 11.315 8.270 -19.615 1.00 73.81 111 THR A O 1
ATOM 955 N N . GLU A 1 112 ? 12.834 6.881 -20.507 1.00 80.19 112 GLU A N 1
ATOM 956 C CA . GLU A 1 112 ? 12.076 6.613 -21.735 1.00 80.19 112 GLU A CA 1
ATOM 957 C C . GLU A 1 112 ? 10.762 5.909 -21.428 1.00 80.19 112 GLU A C 1
ATOM 959 O O . GLU A 1 112 ? 9.714 6.342 -21.903 1.00 80.19 112 GLU A O 1
ATOM 964 N N . THR A 1 113 ? 10.806 4.898 -20.556 1.00 82.94 113 THR A N 1
ATOM 965 C CA . THR A 1 113 ? 9.601 4.180 -20.131 1.00 82.94 113 THR A CA 1
ATOM 966 C C . THR A 1 113 ? 8.601 5.123 -19.486 1.00 82.94 113 THR A C 1
ATOM 968 O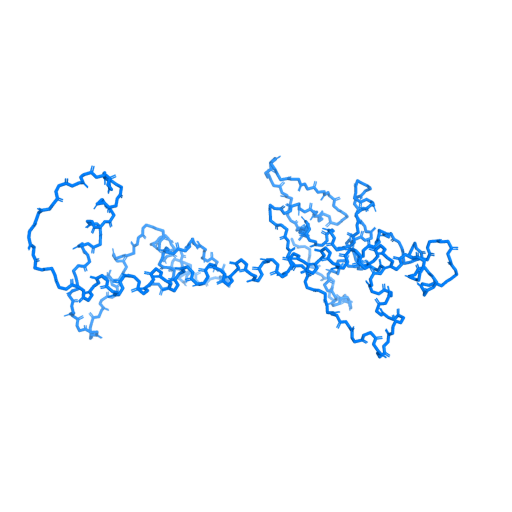 O . THR A 1 113 ? 7.439 5.159 -19.881 1.00 82.94 113 THR A O 1
ATOM 971 N N . SER A 1 114 ? 9.045 5.951 -18.539 1.00 76.62 114 SER A N 1
ATOM 972 C CA . SER A 1 114 ? 8.149 6.893 -17.877 1.00 76.62 114 SER A CA 1
ATOM 973 C C . SER A 1 114 ? 7.574 7.937 -18.826 1.00 76.62 114 SER A C 1
ATOM 975 O O . SER A 1 114 ? 6.458 8.390 -18.588 1.00 76.62 114 SER A O 1
ATOM 977 N N . ASN A 1 115 ? 8.314 8.349 -19.857 1.00 78.75 115 ASN A N 1
ATOM 978 C CA . ASN A 1 115 ? 7.785 9.248 -20.877 1.00 78.75 115 ASN A CA 1
ATOM 979 C C . ASN A 1 115 ? 6.730 8.545 -21.738 1.00 78.75 115 ASN A C 1
ATOM 981 O O . ASN A 1 115 ? 5.707 9.152 -22.043 1.00 78.75 115 ASN A O 1
ATOM 985 N N . ALA A 1 116 ? 6.948 7.274 -22.083 1.00 84.06 116 ALA A N 1
ATOM 986 C CA . ALA A 1 116 ? 6.011 6.479 -22.870 1.00 84.06 116 ALA A CA 1
ATOM 987 C C . ALA A 1 116 ? 4.696 6.195 -22.124 1.00 84.06 116 ALA A C 1
ATOM 989 O O . ALA A 1 116 ? 3.636 6.208 -22.740 1.00 84.06 116 ALA A O 1
ATOM 990 N N . VAL A 1 117 ? 4.745 5.986 -20.802 1.00 82.56 117 VAL A N 1
ATOM 991 C CA . VAL A 1 117 ? 3.555 5.719 -19.965 1.00 82.56 117 VAL A CA 1
ATOM 992 C C . VAL A 1 117 ? 3.092 6.934 -19.154 1.00 82.56 117 VAL A C 1
ATOM 994 O O . VAL A 1 117 ? 2.382 6.791 -18.159 1.00 82.56 117 VAL A O 1
ATOM 997 N N . LYS A 1 118 ? 3.520 8.141 -19.531 1.00 79.25 118 LYS A N 1
ATOM 998 C CA . LYS A 1 118 ? 3.313 9.353 -18.730 1.00 79.25 118 LYS A CA 1
ATOM 999 C C . LYS A 1 118 ? 1.838 9.640 -18.455 1.00 79.25 118 LYS A C 1
ATOM 1001 O O . LYS A 1 118 ? 1.502 9.984 -17.324 1.00 79.25 118 LYS A O 1
ATOM 1006 N N . ASP A 1 119 ? 0.981 9.468 -19.455 1.00 75.69 119 ASP A N 1
ATOM 1007 C CA . ASP A 1 119 ? -0.455 9.741 -19.337 1.00 75.69 119 ASP A CA 1
ATOM 1008 C C . ASP A 1 119 ? -1.134 8.740 -18.386 1.00 75.69 119 ASP A C 1
ATOM 1010 O O . ASP A 1 119 ? -1.876 9.146 -17.491 1.00 75.69 119 ASP A O 1
ATOM 1014 N N . ASP A 1 120 ? -0.788 7.449 -18.477 1.00 78.56 120 ASP A N 1
ATOM 1015 C CA . ASP A 1 120 ? -1.244 6.423 -17.526 1.00 78.56 120 ASP A CA 1
ATOM 1016 C C . ASP A 1 120 ? -0.836 6.766 -16.087 1.00 78.56 120 ASP A C 1
ATOM 1018 O O . ASP A 1 120 ? -1.618 6.612 -15.148 1.00 78.56 120 ASP A O 1
ATOM 1022 N N . LEU A 1 121 ? 0.412 7.211 -15.900 1.00 76.44 121 LEU A N 1
ATOM 1023 C CA . LEU A 1 121 ? 0.938 7.573 -14.584 1.00 76.44 121 LEU A CA 1
ATOM 1024 C C . LEU A 1 121 ? 0.239 8.816 -14.027 1.00 76.44 121 LEU A C 1
ATOM 1026 O O . LEU A 1 121 ? -0.028 8.876 -12.828 1.00 76.44 121 LEU A O 1
ATOM 1030 N N . GLN A 1 122 ? -0.080 9.796 -14.875 1.00 72.81 122 GLN A N 1
ATOM 1031 C CA . GLN A 1 122 ? -0.861 10.969 -14.481 1.00 72.81 122 GLN A CA 1
ATOM 1032 C C . GLN A 1 122 ? -2.282 10.592 -14.060 1.00 72.81 122 GLN A C 1
ATOM 1034 O O . GLN A 1 122 ? -2.777 11.120 -13.063 1.00 72.81 122 GLN A O 1
ATOM 1039 N N . GLU A 1 123 ? -2.920 9.654 -14.757 1.00 72.12 123 GLU A N 1
ATOM 1040 C CA . GLU A 1 123 ? -4.252 9.181 -14.386 1.00 72.12 123 GLU A CA 1
ATOM 1041 C C . GLU A 1 123 ? -4.231 8.387 -13.071 1.00 72.12 123 GLU A C 1
ATOM 1043 O O . GLU A 1 123 ? -5.057 8.626 -12.186 1.00 72.12 123 GLU A O 1
ATOM 1048 N N . ALA A 1 124 ? -3.238 7.513 -12.881 1.00 72.12 124 ALA A N 1
ATOM 1049 C CA . ALA A 1 124 ? -3.041 6.780 -11.630 1.00 72.12 124 ALA A CA 1
ATOM 1050 C C . ALA A 1 124 ? -2.782 7.724 -10.440 1.00 72.12 124 ALA A C 1
ATOM 1052 O O . ALA A 1 124 ? -3.351 7.553 -9.358 1.00 72.12 124 ALA A O 1
ATOM 1053 N N . LEU A 1 125 ? -1.986 8.775 -10.659 1.00 71.19 125 LEU A N 1
ATOM 1054 C CA . LEU A 1 125 ? -1.761 9.848 -9.692 1.00 71.19 125 LEU A CA 1
ATOM 1055 C C . LEU A 1 125 ? -3.045 10.596 -9.351 1.00 71.19 125 LEU A C 1
ATOM 1057 O O . LEU A 1 125 ? -3.334 10.821 -8.176 1.00 71.19 125 LEU A O 1
ATOM 1061 N N . ARG A 1 126 ? -3.828 10.973 -10.366 1.00 68.38 126 ARG A N 1
ATOM 1062 C CA . ARG A 1 126 ? -5.108 11.653 -10.168 1.00 68.38 126 ARG A CA 1
ATOM 1063 C C . ARG A 1 126 ? -6.054 10.788 -9.348 1.00 68.38 126 ARG A C 1
ATOM 1065 O O . ARG A 1 126 ? -6.674 11.296 -8.423 1.00 68.38 126 ARG A O 1
ATOM 1072 N N . TYR A 1 127 ? -6.119 9.490 -9.623 1.00 65.12 127 TYR A N 1
ATOM 1073 C CA . TYR A 1 127 ? -6.920 8.546 -8.849 1.00 65.12 127 TYR A CA 1
ATOM 1074 C C . TYR A 1 127 ? -6.460 8.432 -7.385 1.00 65.12 127 TYR A C 1
ATOM 1076 O O . TYR A 1 127 ? -7.292 8.442 -6.472 1.00 65.12 127 TYR A O 1
ATOM 1084 N N . GLY A 1 128 ? -5.145 8.377 -7.147 1.00 64.06 128 GLY A N 1
ATOM 1085 C CA . GLY A 1 128 ? -4.572 8.398 -5.800 1.00 64.06 128 GLY A CA 1
ATOM 1086 C C . GLY A 1 128 ? -4.895 9.691 -5.042 1.00 64.06 128 GLY A C 1
ATOM 1087 O O . GLY A 1 128 ? -5.341 9.642 -3.896 1.00 64.06 128 GLY A O 1
ATOM 1088 N N . ASN A 1 129 ? -4.748 10.842 -5.702 1.00 64.44 129 ASN A N 1
ATOM 1089 C CA . ASN A 1 129 ? -4.941 12.166 -5.107 1.00 64.44 129 ASN A CA 1
ATOM 1090 C C . ASN A 1 129 ? -6.419 12.521 -4.893 1.00 64.44 129 ASN A C 1
ATOM 1092 O O . ASN A 1 129 ? -6.773 13.002 -3.819 1.00 64.44 129 ASN A O 1
ATOM 1096 N N . LEU A 1 130 ? -7.297 12.215 -5.853 1.00 58.47 130 LEU A N 1
ATOM 1097 C CA . LEU A 1 130 ? -8.744 12.440 -5.755 1.00 58.47 130 LEU A CA 1
ATOM 1098 C C . LEU A 1 130 ? -9.341 11.711 -4.544 1.00 58.47 130 LEU A C 1
ATOM 1100 O O . LEU A 1 130 ? -10.230 12.230 -3.878 1.00 58.47 130 LEU A O 1
ATOM 1104 N N . ARG A 1 131 ? -8.830 10.520 -4.206 1.00 57.66 131 ARG A N 1
ATOM 1105 C CA . ARG A 1 131 ? -9.251 9.779 -3.003 1.00 57.66 131 ARG A CA 1
ATOM 1106 C C . ARG A 1 131 ? -8.808 10.444 -1.699 1.00 57.66 131 ARG A C 1
ATOM 1108 O O . ARG A 1 131 ? -9.533 10.355 -0.708 1.00 57.66 131 ARG A O 1
ATOM 1115 N N . THR A 1 132 ? -7.640 11.078 -1.680 1.00 57.84 132 THR A N 1
ATOM 1116 C CA . THR A 1 132 ? -7.166 11.870 -0.534 1.00 57.84 132 THR A CA 1
ATOM 1117 C C . THR A 1 132 ? -8.008 13.131 -0.376 1.00 57.84 132 THR A C 1
ATOM 1119 O O . THR A 1 132 ? -8.493 13.413 0.716 1.00 57.84 132 THR A O 1
ATOM 1122 N N . GLU A 1 133 ? -8.253 13.844 -1.473 1.00 61.97 133 GLU A N 1
ATOM 1123 C CA . GLU A 1 133 ? -9.039 15.077 -1.486 1.00 61.97 133 GLU A CA 1
ATOM 1124 C C . GLU A 1 133 ? -10.500 14.833 -1.084 1.00 61.97 133 GLU A C 1
ATOM 1126 O O . GLU A 1 133 ? -10.995 15.484 -0.168 1.00 61.97 133 GLU A O 1
ATOM 1131 N N . LEU A 1 134 ? -11.165 13.828 -1.668 1.00 56.59 134 LEU A N 1
ATOM 1132 C CA . LEU A 1 134 ? -12.527 13.438 -1.283 1.00 56.59 134 LEU A CA 1
ATOM 1133 C C . LEU A 1 134 ? -12.623 13.043 0.193 1.00 56.59 134 LEU A C 1
ATOM 1135 O O . LEU A 1 134 ? -13.613 13.365 0.846 1.00 56.59 134 LEU A O 1
ATOM 1139 N N . ARG A 1 135 ? -11.604 12.368 0.743 1.00 60.47 135 ARG A N 1
ATOM 1140 C CA . ARG A 1 135 ? -11.569 12.047 2.175 1.00 60.47 135 ARG A CA 1
ATOM 1141 C C . ARG A 1 135 ? -11.464 13.312 3.019 1.00 60.47 135 ARG A C 1
ATOM 1143 O O . ARG A 1 135 ? -12.196 13.415 3.994 1.00 60.47 135 ARG A O 1
ATOM 1150 N N . ASN A 1 136 ? -10.591 14.248 2.659 1.00 66.50 136 ASN A N 1
ATOM 1151 C CA . ASN A 1 136 ? -10.452 15.503 3.396 1.00 66.50 136 ASN A CA 1
ATOM 1152 C C . ASN A 1 136 ? -11.756 16.309 3.351 1.00 66.50 136 ASN A C 1
ATOM 1154 O O . ASN A 1 136 ? -12.212 16.777 4.385 1.00 66.50 136 ASN A O 1
ATOM 1158 N N . ILE A 1 137 ? -12.410 16.381 2.185 1.00 66.88 137 ILE A N 1
ATOM 1159 C CA . ILE A 1 137 ? -13.719 17.031 2.033 1.00 66.88 137 ILE A CA 1
ATOM 1160 C C . ILE A 1 137 ? -14.774 16.359 2.920 1.00 66.88 137 ILE A C 1
ATOM 1162 O O . ILE A 1 137 ? -15.515 17.052 3.612 1.00 66.88 137 ILE A O 1
ATOM 1166 N N . LEU A 1 138 ? -14.843 15.022 2.927 1.00 61.81 138 LEU A N 1
ATOM 1167 C CA . LEU A 1 138 ? -15.776 14.279 3.779 1.00 61.81 138 LEU A CA 1
ATOM 1168 C C . LEU A 1 138 ? -15.486 14.489 5.267 1.00 61.81 138 LEU A C 1
ATOM 1170 O O . LEU A 1 138 ? -16.416 14.692 6.036 1.00 61.81 138 LEU A O 1
ATOM 1174 N N . GLN A 1 139 ? -14.215 14.478 5.663 1.00 69.62 139 GLN A N 1
ATOM 1175 C CA . GLN A 1 139 ? -13.791 14.716 7.040 1.00 69.62 139 GLN A CA 1
ATOM 1176 C C . GLN A 1 139 ? -14.206 16.118 7.506 1.00 69.62 139 GLN A C 1
ATOM 1178 O O . GLN A 1 139 ? -14.874 16.251 8.524 1.00 69.62 139 GLN A O 1
ATOM 1183 N N . THR A 1 140 ? -13.926 17.147 6.702 1.00 79.94 140 THR A N 1
ATOM 1184 C CA . THR A 1 140 ? -14.370 18.520 6.974 1.00 79.94 140 THR A CA 1
ATOM 1185 C C . THR A 1 140 ? -15.896 18.645 6.990 1.00 79.94 140 THR A C 1
ATOM 1187 O O . THR A 1 140 ? -16.441 19.429 7.759 1.00 79.94 140 THR A O 1
ATOM 1190 N N . ALA A 1 141 ? -16.617 17.897 6.148 1.00 76.38 141 ALA A N 1
ATOM 1191 C CA . ALA A 1 141 ? -18.077 17.897 6.167 1.00 76.38 141 ALA A CA 1
ATOM 1192 C C . ALA A 1 141 ? -18.633 17.278 7.459 1.00 76.38 141 ALA A C 1
ATOM 1194 O O . ALA A 1 141 ? -19.586 17.818 8.013 1.00 76.38 141 ALA A O 1
ATOM 1195 N N . PHE A 1 142 ? -18.032 16.192 7.958 1.00 72.62 142 PHE A N 1
ATOM 1196 C CA . PHE A 1 142 ? -18.410 15.599 9.243 1.00 72.62 142 PHE A CA 1
ATOM 1197 C C . PHE A 1 142 ? -18.133 16.545 10.412 1.00 72.62 142 PHE A C 1
ATOM 1199 O O . PHE A 1 142 ? -19.030 16.764 11.217 1.00 72.62 142 PHE A O 1
ATOM 1206 N N . GLU A 1 143 ? -16.959 17.176 10.446 1.00 85.12 143 GLU A N 1
ATOM 1207 C CA . GLU A 1 143 ? -16.600 18.164 11.475 1.00 85.12 143 GLU A CA 1
ATOM 1208 C C . GLU A 1 143 ? -17.596 19.334 11.511 1.00 85.12 143 GLU A C 1
ATOM 1210 O O . GLU A 1 143 ? -18.065 19.718 12.577 1.00 85.12 143 GLU A O 1
ATOM 1215 N N . LYS A 1 144 ? -18.015 19.840 10.344 1.00 82.06 144 LYS A N 1
ATOM 1216 C CA . LYS A 1 144 ? -19.039 20.896 10.251 1.00 82.06 144 LYS A CA 1
ATOM 1217 C C . LYS A 1 144 ? -20.425 20.452 10.716 1.00 82.06 144 LYS A C 1
ATOM 1219 O O . LYS A 1 144 ? -21.192 21.267 11.221 1.00 82.06 144 LYS A O 1
ATOM 1224 N N . VAL A 1 145 ? -20.789 19.186 10.504 1.00 82.44 145 VAL A N 1
ATOM 1225 C CA . VAL A 1 145 ? -22.057 18.641 11.013 1.00 82.44 145 VAL A CA 1
ATOM 1226 C C . VAL A 1 145 ? -22.008 18.523 12.532 1.00 82.44 145 VAL A C 1
ATOM 1228 O O . VAL A 1 145 ? -22.982 18.885 13.185 1.00 82.44 145 VAL A O 1
ATOM 1231 N N . GLU A 1 146 ? -20.892 18.061 13.094 1.00 81.81 146 GLU A N 1
ATOM 1232 C CA . GLU A 1 146 ? -20.696 17.987 14.546 1.00 81.81 146 GLU A CA 1
ATOM 1233 C C . GLU A 1 146 ? -20.745 19.378 15.191 1.00 81.81 146 GLU A C 1
ATOM 1235 O O . GLU A 1 146 ? -21.475 19.565 16.163 1.00 81.81 146 GLU A O 1
ATOM 1240 N N . GLU A 1 147 ? -20.065 20.365 14.599 1.00 88.12 147 GLU A N 1
ATOM 1241 C CA . GLU A 1 147 ? -20.127 21.771 15.017 1.00 88.12 147 GLU A CA 1
ATOM 1242 C C . GLU A 1 147 ? -21.568 22.293 14.977 1.00 88.12 147 GLU A C 1
ATOM 1244 O O . GLU A 1 147 ? -22.063 22.829 15.967 1.00 88.12 147 GLU A O 1
ATOM 1249 N N . LYS A 1 148 ? -22.303 22.052 13.882 1.00 81.06 148 LYS A N 1
ATOM 1250 C CA . LYS A 1 148 ? -23.680 22.545 13.771 1.00 81.06 148 LYS A CA 1
ATOM 1251 C C . LYS A 1 148 ? -24.648 21.861 14.738 1.00 81.06 148 LYS A C 1
ATOM 1253 O O . LYS A 1 148 ? -25.601 22.489 15.193 1.00 81.06 148 LYS A O 1
ATOM 1258 N N . VAL A 1 149 ? -24.432 20.584 15.051 1.00 83.38 149 VAL A N 1
ATOM 1259 C CA . VAL A 1 149 ? -25.212 19.868 16.071 1.00 83.38 149 VAL A CA 1
ATOM 1260 C C . VAL A 1 149 ? -24.921 20.425 17.464 1.00 83.38 149 VAL A C 1
ATOM 1262 O O . VAL A 1 149 ? -25.859 20.580 18.243 1.00 83.38 149 VAL A O 1
ATOM 1265 N N . ALA A 1 150 ? -23.665 20.763 17.768 1.00 84.62 150 ALA A N 1
ATOM 1266 C CA . ALA A 1 150 ? -23.304 21.412 19.025 1.00 84.62 150 ALA A CA 1
ATOM 1267 C C . ALA A 1 150 ? -23.962 22.797 19.152 1.00 84.62 150 ALA A C 1
ATOM 1269 O O . ALA A 1 150 ? -24.649 23.043 20.139 1.00 84.62 150 ALA A O 1
ATOM 1270 N N . GLU A 1 151 ? -23.872 23.637 18.113 1.00 86.56 151 GLU A N 1
ATOM 1271 C CA . GLU A 1 151 ? -24.529 24.953 18.075 1.00 86.56 151 GLU A CA 1
ATOM 1272 C C . GLU A 1 151 ? -26.049 24.854 18.282 1.00 86.56 151 GLU A C 1
ATOM 1274 O O . GLU A 1 151 ? -26.621 25.605 19.064 1.00 86.56 151 GLU A O 1
ATOM 1279 N N . LEU A 1 152 ? -26.725 23.918 17.603 1.00 78.69 152 LEU A N 1
ATOM 1280 C CA . LEU A 1 152 ? -28.178 23.742 17.732 1.00 78.69 152 LEU A CA 1
ATOM 1281 C C . LEU A 1 152 ? -28.594 23.237 19.119 1.00 78.69 152 LEU A C 1
ATOM 1283 O O . LEU A 1 152 ? -29.699 23.538 19.571 1.00 78.69 152 LEU A O 1
ATOM 1287 N N . ASN A 1 153 ? -27.746 22.453 19.786 1.00 74.88 153 ASN A N 1
ATOM 1288 C CA . ASN A 1 153 ? -28.000 22.020 21.157 1.00 74.88 153 ASN A CA 1
ATOM 1289 C C . ASN A 1 153 ? -27.811 23.182 22.141 1.00 74.88 153 ASN A C 1
ATOM 1291 O O . ASN A 1 153 ? -28.677 23.380 22.988 1.00 74.88 153 ASN A O 1
ATOM 1295 N N . GLU A 1 154 ? -26.775 24.008 21.969 1.00 77.31 154 GLU A N 1
ATOM 1296 C CA . GLU A 1 154 ? -26.582 25.232 22.761 1.00 77.31 154 GLU A CA 1
ATOM 1297 C C . GLU A 1 154 ? -27.714 26.253 22.531 1.00 77.31 154 GLU A C 1
ATOM 1299 O O . GLU A 1 154 ? -28.213 26.858 23.477 1.00 77.31 154 GLU A O 1
ATOM 1304 N N . GLU A 1 155 ? -28.186 26.436 21.293 1.00 73.69 155 GLU A N 1
ATOM 1305 C CA . GLU A 1 155 ? -29.340 27.299 20.986 1.00 73.69 155 GLU A CA 1
ATOM 1306 C C . GLU A 1 155 ? -30.635 26.779 21.631 1.00 73.69 155 GLU A C 1
ATOM 1308 O O . GLU A 1 155 ? -31.451 27.574 22.099 1.00 73.69 155 GLU A O 1
ATOM 1313 N N . ARG A 1 156 ? -30.824 25.453 21.703 1.00 64.94 156 ARG A N 1
ATOM 1314 C CA . ARG A 1 156 ? -31.967 24.835 22.397 1.00 64.94 156 ARG A CA 1
ATOM 1315 C C . ARG A 1 156 ? -31.892 24.976 23.911 1.00 64.94 156 ARG A C 1
ATOM 1317 O O . ARG A 1 156 ? -32.934 25.168 24.524 1.00 64.94 156 ARG A O 1
ATOM 1324 N N . GLU A 1 157 ? -30.706 24.896 24.504 1.00 61.91 157 GLU A N 1
ATOM 1325 C CA . GLU A 1 157 ? -30.518 25.111 25.945 1.00 61.91 157 GLU A CA 1
ATOM 1326 C C . GLU A 1 157 ? -30.716 26.584 26.347 1.00 61.91 157 GLU A C 1
ATOM 1328 O O . GLU A 1 157 ? -31.119 26.869 27.472 1.00 61.91 157 GLU A O 1
ATOM 1333 N N . ASN A 1 158 ? -30.511 27.522 25.415 1.00 58.31 158 ASN A N 1
ATOM 1334 C CA . ASN A 1 158 ? -30.699 28.961 25.632 1.00 58.31 158 ASN A CA 1
ATOM 1335 C C . ASN A 1 158 ? -32.138 29.465 25.374 1.00 58.31 158 ASN A C 1
ATOM 1337 O O . ASN A 1 158 ? -32.453 30.613 25.700 1.00 58.31 158 ASN A O 1
ATOM 1341 N N . LEU A 1 159 ? -33.028 28.642 24.805 1.00 52.81 159 LEU A N 1
ATOM 1342 C CA . LEU A 1 159 ? -34.452 28.957 24.664 1.00 52.81 159 LEU A CA 1
ATOM 1343 C C . LEU A 1 159 ? -35.202 28.550 25.941 1.00 52.81 159 LEU A C 1
ATOM 1345 O O . LEU A 1 159 ? -35.547 27.389 26.133 1.00 52.81 159 LEU A O 1
ATOM 1349 N N . VAL A 1 160 ? -35.461 29.528 26.812 1.00 48.53 160 VAL A N 1
ATOM 1350 C CA . VAL A 1 160 ? -36.323 29.368 27.993 1.00 48.53 160 VAL A CA 1
ATOM 1351 C C . VAL A 1 160 ? -37.741 29.000 27.543 1.00 48.53 160 VAL A C 1
ATOM 1353 O O . VAL A 1 160 ? -38.391 29.757 26.822 1.00 48.53 160 VAL A O 1
ATOM 1356 N N . ASP A 1 161 ? -38.196 27.829 27.978 1.00 45.69 161 ASP A N 1
ATOM 1357 C CA . ASP A 1 161 ? -39.537 27.285 27.769 1.00 45.69 161 ASP A CA 1
ATOM 1358 C C . ASP A 1 161 ? -40.582 28.089 28.569 1.00 45.69 161 ASP A C 1
ATOM 1360 O O . ASP A 1 161 ? -40.768 27.887 29.769 1.00 45.69 161 ASP A O 1
ATOM 1364 N N . GLU A 1 162 ? -41.265 29.028 27.910 1.00 40.62 162 GLU A N 1
ATOM 1365 C CA . GLU A 1 162 ? -42.599 29.483 28.317 1.00 40.62 162 GLU A CA 1
ATOM 1366 C C . GLU A 1 162 ? -43.621 28.790 27.390 1.00 40.62 162 GLU A C 1
ATOM 1368 O O . GLU A 1 162 ? -43.738 29.156 26.222 1.00 40.62 162 GLU A O 1
ATOM 1373 N N . GLY A 1 163 ? -44.307 27.752 27.900 1.00 41.25 163 GLY A N 1
ATOM 1374 C CA . GLY A 1 163 ? -45.216 26.850 27.156 1.00 41.25 163 GLY A CA 1
ATOM 1375 C C . GLY A 1 163 ? -46.486 27.495 26.547 1.00 41.25 163 GLY A C 1
ATOM 1376 O O . GLY A 1 163 ? -46.536 28.716 26.404 1.00 41.25 163 GLY A O 1
ATOM 1377 N N . PRO A 1 164 ? -47.581 26.755 26.223 1.00 50.44 164 PRO A N 1
ATOM 1378 C CA . PRO A 1 164 ? -47.861 25.324 26.410 1.00 50.44 164 PRO A CA 1
ATOM 1379 C C . PRO A 1 164 ? -48.214 24.547 25.111 1.00 50.44 164 PRO A C 1
ATOM 1381 O O . PRO A 1 164 ? -48.510 25.128 24.070 1.00 50.44 164 PRO A O 1
ATOM 1384 N N . ASP A 1 165 ? -48.207 23.214 25.238 1.00 49.72 165 ASP A N 1
ATOM 1385 C CA . ASP A 1 165 ? -48.806 22.153 24.403 1.00 49.72 165 ASP A CA 1
ATOM 1386 C C . ASP A 1 165 ? -49.169 22.468 22.939 1.00 49.72 165 ASP A C 1
ATOM 1388 O O . ASP A 1 165 ? -50.206 23.064 22.639 1.00 49.72 165 ASP A O 1
ATOM 1392 N N . ASN A 1 166 ? -48.406 21.882 22.006 1.00 40.59 166 ASN A N 1
ATOM 1393 C CA . ASN A 1 166 ? -48.891 21.625 20.651 1.00 40.59 166 ASN A CA 1
ATOM 1394 C C . ASN A 1 166 ? -48.708 20.133 20.290 1.00 40.59 166 ASN A C 1
ATOM 1396 O O . ASN A 1 166 ? -47.581 19.629 20.317 1.00 40.59 166 ASN A O 1
ATOM 1400 N N . PRO A 1 167 ? -49.795 19.405 19.965 1.00 45.69 167 PRO A N 1
ATOM 1401 C CA . PRO A 1 167 ? -49.800 17.960 19.803 1.00 45.69 167 PRO A CA 1
ATOM 1402 C C . PRO A 1 167 ? -49.409 17.586 18.371 1.00 45.69 167 PRO A C 1
ATOM 1404 O O . PRO A 1 167 ? -50.237 17.581 17.463 1.00 45.69 167 PRO A O 1
ATOM 1407 N N . LEU A 1 168 ? -48.143 17.241 18.157 1.00 34.66 168 LEU A N 1
ATOM 1408 C CA . LEU A 1 168 ? -47.702 16.524 16.959 1.00 34.66 168 LEU A CA 1
ATOM 1409 C C . LEU A 1 168 ? -46.741 15.416 17.377 1.00 34.66 168 LEU A C 1
ATOM 1411 O O . LEU A 1 168 ? -45.519 15.510 17.318 1.00 34.66 168 LEU A O 1
ATOM 1415 N N . GLU A 1 169 ? -47.382 14.356 17.848 1.00 43.16 169 GLU A N 1
ATOM 1416 C CA . GLU A 1 169 ? -46.841 13.048 18.163 1.00 43.16 169 GLU A CA 1
ATOM 1417 C C . GLU A 1 169 ? -46.226 12.421 16.896 1.00 43.16 169 GLU A C 1
ATOM 1419 O O . GLU A 1 169 ? -46.895 11.760 16.103 1.00 43.16 169 GLU A O 1
ATOM 1424 N N . PHE A 1 170 ? -44.926 12.642 16.685 1.00 34.12 170 PHE A N 1
ATOM 1425 C CA . 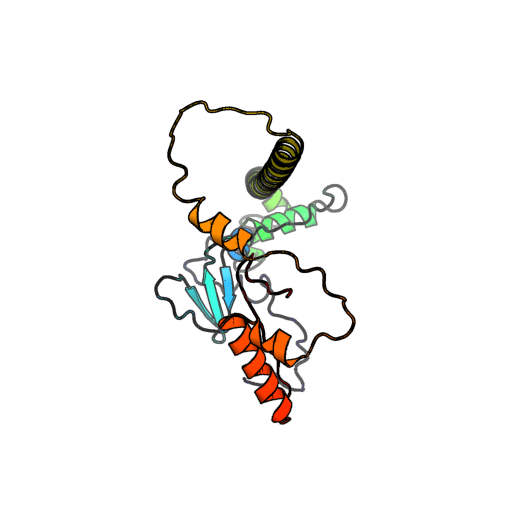PHE A 1 170 ? -44.094 11.745 15.886 1.00 34.12 170 PHE A CA 1
ATOM 1426 C C . PHE A 1 170 ? -43.109 11.068 16.839 1.00 34.12 170 PHE A C 1
ATOM 1428 O O . PHE A 1 170 ? -42.193 11.687 17.375 1.00 34.12 170 PHE A O 1
ATOM 1435 N N . ALA A 1 171 ? -43.385 9.797 17.121 1.00 38.47 171 ALA A N 1
ATOM 1436 C CA . ALA A 1 171 ? -42.795 9.015 18.193 1.00 38.47 171 ALA A CA 1
ATOM 1437 C C . ALA A 1 171 ? -41.258 8.922 18.114 1.00 38.47 171 ALA A C 1
ATOM 1439 O O . ALA A 1 171 ? -40.700 8.090 17.400 1.00 38.47 171 ALA A O 1
ATOM 1440 N N . ALA A 1 172 ? -40.577 9.708 18.951 1.00 36.00 172 ALA A N 1
ATOM 1441 C CA . ALA A 1 172 ? -39.175 9.540 19.334 1.00 36.00 172 ALA A CA 1
ATOM 1442 C C . ALA A 1 172 ? -39.020 8.492 20.460 1.00 36.00 172 ALA A C 1
ATOM 1444 O O . ALA A 1 172 ? -38.279 8.687 21.422 1.00 36.00 172 ALA A O 1
ATOM 1445 N N . LEU A 1 173 ? -39.718 7.355 20.351 1.00 35.41 173 LEU A N 1
ATOM 1446 C CA . LEU A 1 173 ? -39.815 6.333 21.408 1.00 35.41 173 LEU A CA 1
ATOM 1447 C C . LEU A 1 173 ? -38.510 5.539 21.651 1.00 35.41 173 LEU A C 1
ATOM 1449 O O . LEU A 1 173 ? -38.502 4.582 22.415 1.00 35.41 173 LEU A O 1
ATOM 1453 N N . VAL A 1 174 ? -37.401 5.910 21.005 1.00 39.12 174 VAL A N 1
ATOM 1454 C CA . VAL A 1 174 ? -36.082 5.279 21.207 1.00 39.12 174 VAL A CA 1
ATOM 1455 C C . VAL A 1 174 ? -35.146 6.165 22.042 1.00 39.12 174 VAL A C 1
ATOM 1457 O O . VAL A 1 174 ? -34.215 5.652 22.651 1.00 39.12 174 VAL A O 1
ATOM 1460 N N . ALA A 1 175 ? -35.408 7.474 22.138 1.00 40.59 175 ALA A N 1
ATOM 1461 C CA . ALA A 1 175 ? -34.562 8.407 22.890 1.00 40.59 175 ALA A CA 1
ATOM 1462 C C . ALA A 1 175 ? -34.958 8.530 24.373 1.00 40.59 175 ALA A C 1
ATOM 1464 O O . ALA A 1 175 ? -34.103 8.801 25.212 1.00 40.59 175 ALA A O 1
ATOM 1465 N N . VAL A 1 176 ? -36.230 8.281 24.710 1.00 38.97 176 VAL A N 1
ATOM 1466 C CA . VAL A 1 176 ? -36.754 8.451 26.080 1.00 38.97 176 VAL A CA 1
ATOM 1467 C C . VAL A 1 176 ? -36.097 7.476 27.064 1.00 38.97 176 VAL A C 1
ATOM 1469 O O . VAL A 1 176 ? -35.688 7.887 28.144 1.00 38.97 176 VAL A O 1
ATOM 1472 N N . ASN A 1 177 ? -35.854 6.229 26.649 1.00 42.06 177 ASN A N 1
ATOM 1473 C CA . ASN A 1 177 ? -35.163 5.250 27.498 1.00 42.06 177 ASN A CA 1
ATOM 1474 C C . ASN A 1 177 ? -33.663 5.554 27.678 1.00 42.06 177 ASN A C 1
ATOM 1476 O O . ASN A 1 177 ? -33.063 5.061 28.621 1.00 42.06 177 ASN A O 1
ATOM 1480 N N . ALA A 1 178 ? -33.046 6.338 26.785 1.00 39.34 178 ALA A N 1
ATOM 1481 C CA . ALA A 1 178 ? -31.634 6.719 26.901 1.00 39.34 178 ALA A CA 1
ATOM 1482 C C . ALA A 1 178 ? -31.436 7.987 27.752 1.00 39.34 178 ALA A C 1
ATOM 1484 O O . ALA A 1 178 ? -30.366 8.182 28.321 1.00 39.34 178 ALA A O 1
ATOM 1485 N N . MET A 1 179 ? -32.457 8.846 27.844 1.00 37.97 179 MET A N 1
ATOM 1486 C CA . MET A 1 179 ? -32.438 10.045 28.690 1.00 37.97 179 MET A CA 1
ATOM 1487 C C . MET A 1 179 ? -32.780 9.751 30.156 1.00 37.97 179 MET A C 1
ATOM 1489 O O . MET A 1 179 ? -32.241 10.419 31.033 1.00 37.97 179 MET A O 1
ATOM 1493 N N . GLU A 1 180 ? -33.591 8.729 30.453 1.00 40.19 180 GLU A N 1
ATOM 1494 C CA . GLU A 1 180 ? -33.790 8.284 31.845 1.00 40.19 180 GLU A CA 1
ATOM 1495 C C . GLU A 1 180 ? -32.497 7.735 32.480 1.00 40.19 180 GLU A C 1
ATOM 1497 O O . GLU A 1 180 ? -32.268 7.953 33.669 1.00 40.19 180 GLU A O 1
ATOM 1502 N N . ASP A 1 181 ? -31.599 7.132 31.691 1.00 39.00 181 ASP A N 1
ATOM 1503 C CA . ASP A 1 181 ? -30.271 6.704 32.163 1.00 39.00 181 ASP A CA 1
ATOM 1504 C C . ASP A 1 181 ? -29.325 7.890 32.449 1.00 39.00 181 ASP A C 1
ATOM 1506 O O . ASP A 1 181 ? -28.416 7.771 33.274 1.00 39.00 181 ASP A O 1
ATOM 1510 N N . LEU A 1 182 ? -29.542 9.046 31.807 1.00 37.69 182 LEU A N 1
ATOM 1511 C CA . LEU A 1 182 ? -28.771 10.275 32.044 1.00 37.69 182 LEU A CA 1
ATOM 1512 C C . LEU A 1 182 ? -29.271 11.055 33.266 1.00 37.69 182 LEU A C 1
ATOM 1514 O O . LEU A 1 182 ? -28.462 11.636 33.983 1.00 37.69 182 LEU A O 1
ATOM 1518 N N . ASN A 1 183 ? -30.572 11.011 33.560 1.00 37.38 183 ASN A N 1
ATOM 1519 C CA . ASN A 1 183 ? -31.153 11.697 34.721 1.00 37.38 183 ASN A CA 1
ATOM 1520 C C . ASN A 1 183 ? -30.869 10.999 36.064 1.00 37.38 183 ASN A C 1
ATOM 1522 O O . ASN A 1 183 ? -31.168 11.557 37.113 1.00 37.38 183 ASN A O 1
ATOM 1526 N N . ASN A 1 184 ? -30.261 9.807 36.056 1.00 35.47 184 ASN A N 1
ATOM 1527 C CA . ASN A 1 184 ? -29.701 9.188 37.264 1.00 35.47 184 ASN A CA 1
ATOM 1528 C C . ASN A 1 184 ? -28.245 9.610 37.545 1.00 35.47 184 ASN A C 1
ATOM 1530 O O . ASN A 1 184 ? -27.654 9.160 38.527 1.00 35.47 184 ASN A O 1
ATOM 1534 N N . PHE A 1 185 ? -27.666 10.480 36.713 1.00 32.75 185 PHE A N 1
ATOM 1535 C CA . PHE A 1 185 ? -26.434 11.207 37.014 1.00 32.75 185 PHE A CA 1
ATOM 1536 C C . PHE A 1 185 ? -26.776 12.576 37.615 1.00 32.75 185 PHE A C 1
ATOM 1538 O O . PHE A 1 185 ? -26.376 13.620 37.104 1.00 32.75 185 PHE A O 1
ATOM 1545 N N . ASP A 1 186 ? -27.521 12.573 38.722 1.00 32.62 186 ASP A N 1
ATOM 1546 C CA . ASP A 1 186 ? -27.596 13.760 39.566 1.00 32.62 186 ASP A CA 1
ATOM 1547 C C . ASP A 1 186 ? -26.193 14.050 40.112 1.00 32.62 186 ASP A C 1
ATOM 1549 O O . ASP A 1 186 ? -25.565 13.249 40.815 1.00 32.62 186 ASP A O 1
ATOM 1553 N N . LEU A 1 187 ? -25.702 15.218 39.713 1.00 37.84 187 LEU A N 1
ATOM 1554 C CA . LEU A 1 187 ? -24.522 15.885 40.222 1.00 37.84 187 LEU A CA 1
ATOM 1555 C C . LEU A 1 187 ? -24.716 16.133 41.720 1.00 37.84 187 LEU A C 1
ATOM 1557 O O . LEU A 1 187 ? -25.322 17.123 42.124 1.00 37.84 187 LEU A O 1
ATOM 1561 N N . VAL A 1 188 ? -24.162 15.260 42.556 1.00 32.88 188 VAL A N 1
ATOM 1562 C CA . VAL A 1 188 ? -23.775 15.672 43.904 1.00 32.88 188 VAL A CA 1
ATOM 1563 C C . VAL A 1 188 ? -22.344 16.183 43.795 1.00 32.88 188 VAL A C 1
ATOM 1565 O O . VAL A 1 188 ? -21.390 15.406 43.718 1.00 32.88 188 VAL A O 1
ATOM 1568 N N . GLU A 1 189 ? -22.216 17.507 43.717 1.00 44.75 189 GLU A N 1
ATOM 1569 C CA . GLU A 1 189 ? -21.002 18.217 44.109 1.00 44.75 189 GLU A CA 1
ATOM 1570 C C . GLU A 1 189 ? -20.662 17.818 45.554 1.00 44.75 189 GLU A C 1
ATOM 1572 O O . GLU A 1 189 ? -21.167 18.403 46.506 1.00 44.75 189 GLU A O 1
ATOM 1577 N N . GLU A 1 190 ? -19.815 16.807 45.733 1.00 34.62 190 GLU A N 1
ATOM 1578 C CA . GLU A 1 190 ? -19.154 16.555 47.010 1.00 34.62 190 GLU A CA 1
ATOM 1579 C C . GLU A 1 190 ? -17.642 16.474 46.792 1.00 34.62 190 GLU A C 1
ATOM 1581 O O . GLU A 1 190 ? -17.102 15.535 46.210 1.00 34.62 190 GLU A O 1
ATOM 1586 N N . ASP A 1 191 ? -17.012 17.569 47.215 1.00 36.62 191 ASP A N 1
ATOM 1587 C CA . ASP A 1 191 ? -15.650 17.746 47.708 1.00 36.62 191 ASP A CA 1
ATOM 1588 C C . ASP A 1 191 ? -14.627 16.644 47.364 1.00 36.62 191 ASP A C 1
ATOM 1590 O O . ASP A 1 191 ? -14.641 15.529 47.890 1.00 36.62 191 ASP A O 1
ATOM 1594 N N . ILE A 1 192 ? -13.636 17.010 46.545 1.00 38.72 192 ILE A N 1
ATOM 1595 C CA . ILE A 1 192 ? -12.496 16.185 46.095 1.00 38.72 192 ILE A CA 1
ATOM 1596 C C . ILE A 1 192 ? -11.494 15.927 47.252 1.00 38.72 192 ILE A C 1
ATOM 1598 O O . ILE A 1 192 ? -10.290 15.803 47.045 1.00 38.72 192 ILE A O 1
ATOM 1602 N N . SER A 1 193 ? -11.954 15.850 48.504 1.00 43.50 193 SER A N 1
ATOM 1603 C CA . SER A 1 193 ? -11.067 15.748 49.665 1.00 43.50 193 SER A CA 1
ATOM 1604 C C . SER A 1 193 ? -10.919 14.344 50.250 1.00 43.50 193 SER A C 1
ATOM 1606 O O . SER A 1 193 ? -9.894 14.107 50.879 1.00 43.50 193 SER A O 1
ATOM 1608 N N . GLU A 1 194 ? -11.829 13.388 50.036 1.00 49.81 194 GLU A N 1
ATOM 1609 C CA . GLU A 1 194 ? -11.639 12.000 50.511 1.00 49.81 194 GLU A CA 1
ATOM 1610 C C . GLU A 1 194 ? -12.365 10.978 49.615 1.00 49.81 194 GLU A C 1
ATOM 1612 O O . GLU A 1 194 ? -13.337 10.337 50.011 1.00 49.81 194 GLU A O 1
ATOM 1617 N N . MET A 1 195 ? -11.902 10.780 48.376 1.00 49.31 195 MET A N 1
ATOM 1618 C CA . MET A 1 195 ? -12.410 9.664 47.567 1.00 49.31 195 MET A CA 1
ATOM 1619 C C . MET A 1 195 ? -11.809 8.337 48.057 1.00 49.31 195 MET A C 1
ATOM 1621 O O . MET A 1 195 ? -10.640 8.038 47.822 1.00 49.31 195 MET A O 1
ATOM 1625 N N . ASN A 1 196 ? -12.625 7.527 48.733 1.00 62.31 196 ASN A N 1
ATOM 1626 C CA . ASN A 1 196 ? -12.274 6.176 49.176 1.00 62.31 196 ASN A CA 1
ATOM 1627 C C . ASN A 1 196 ? -12.031 5.251 47.964 1.00 62.31 196 ASN A C 1
ATOM 1629 O O . ASN A 1 196 ? -12.924 5.073 47.133 1.00 62.31 196 ASN A O 1
ATOM 1633 N N . GLU A 1 197 ? -10.849 4.627 47.879 1.00 57.28 197 GLU A N 1
ATOM 1634 C CA . GLU A 1 197 ? -10.459 3.700 46.800 1.00 57.28 197 GLU A CA 1
ATOM 1635 C C . GLU A 1 197 ? -11.507 2.599 46.563 1.00 57.28 197 GLU A C 1
ATOM 1637 O O . GLU A 1 197 ? -11.779 2.222 45.423 1.00 57.28 197 GLU A O 1
ATOM 1642 N N . GLN A 1 198 ? -12.164 2.129 47.629 1.00 64.31 198 GLN A N 1
ATOM 1643 C CA . GLN A 1 198 ? -13.198 1.103 47.526 1.00 64.31 198 GLN A CA 1
ATOM 1644 C C . GLN A 1 198 ? -14.451 1.610 46.796 1.00 64.31 198 GLN A C 1
ATOM 1646 O O . GLN A 1 198 ? -15.028 0.887 45.986 1.00 64.31 198 GLN A O 1
ATOM 1651 N N . ALA A 1 199 ? -14.822 2.875 47.005 1.00 61.44 199 ALA A N 1
ATOM 1652 C CA . ALA A 1 199 ? -15.966 3.491 46.339 1.00 61.44 199 ALA A CA 1
ATOM 1653 C C . ALA A 1 199 ? -15.717 3.709 44.836 1.00 61.44 199 ALA A C 1
ATOM 1655 O O . ALA A 1 199 ? -16.658 3.653 44.046 1.00 61.44 199 ALA A O 1
ATOM 1656 N N . MET A 1 200 ? -14.460 3.915 44.420 1.00 64.12 200 MET A N 1
ATOM 1657 C CA . MET A 1 200 ? -14.106 3.962 42.995 1.00 64.12 200 MET A CA 1
ATOM 1658 C C . MET A 1 200 ? -14.209 2.580 42.344 1.00 64.12 200 MET A C 1
ATOM 1660 O O . MET A 1 200 ? -14.768 2.455 41.257 1.00 64.12 200 MET A O 1
ATOM 1664 N N . ILE A 1 201 ? -13.721 1.534 43.021 1.00 67.50 201 ILE A N 1
ATOM 1665 C CA . ILE A 1 201 ? -13.777 0.150 42.522 1.00 67.50 201 ILE A CA 1
ATOM 1666 C C . ILE A 1 201 ? -15.227 -0.318 42.348 1.00 67.50 201 ILE A C 1
ATOM 1668 O O . ILE A 1 201 ? -15.540 -1.044 41.401 1.00 67.50 201 ILE A O 1
ATOM 1672 N N . ASP A 1 202 ? -16.122 0.112 43.236 1.00 71.00 202 ASP A N 1
ATOM 1673 C CA . ASP A 1 202 ? -17.533 -0.271 43.195 1.00 71.00 202 ASP A CA 1
ATOM 1674 C C . ASP A 1 202 ? -18.316 0.425 42.067 1.00 71.00 202 ASP A C 1
ATOM 1676 O O . ASP A 1 202 ? -19.323 -0.116 41.610 1.00 71.00 202 ASP A O 1
ATOM 1680 N N . LYS A 1 203 ? -17.824 1.563 41.553 1.00 71.75 203 LYS A N 1
ATOM 1681 C CA . LYS A 1 203 ? -18.397 2.275 40.393 1.00 71.75 203 LYS A CA 1
ATOM 1682 C C . LYS A 1 203 ? -17.931 1.730 39.036 1.00 71.75 203 LYS A C 1
ATOM 1684 O O . LYS A 1 203 ? -18.456 2.148 38.005 1.00 71.75 203 LYS A O 1
ATOM 1689 N N . LEU A 1 204 ? -16.968 0.805 39.006 1.00 75.00 204 LEU A N 1
ATOM 1690 C CA . LEU A 1 204 ? -16.489 0.214 37.755 1.00 75.00 204 LEU A CA 1
ATOM 1691 C C . LEU A 1 204 ? -17.562 -0.683 37.134 1.00 75.00 204 LEU A C 1
ATOM 1693 O O . LEU A 1 204 ? -18.111 -1.576 37.785 1.00 75.00 204 LEU A O 1
ATOM 1697 N N . ASN A 1 205 ? -17.801 -0.514 35.833 1.00 77.81 205 ASN A N 1
ATOM 1698 C CA . ASN A 1 205 ? -18.641 -1.452 35.098 1.00 77.81 205 ASN A CA 1
ATOM 1699 C C . ASN A 1 205 ? -17.974 -2.840 35.006 1.00 77.81 205 ASN A C 1
ATOM 1701 O O . ASN A 1 205 ? -16.787 -3.010 35.294 1.00 77.81 205 ASN A O 1
ATOM 1705 N N . SER A 1 206 ? -18.734 -3.860 34.591 1.00 73.62 206 SER A N 1
ATOM 1706 C CA . SER A 1 206 ? -18.261 -5.255 34.575 1.00 73.62 206 SER A CA 1
ATOM 1707 C C . SER A 1 206 ? -16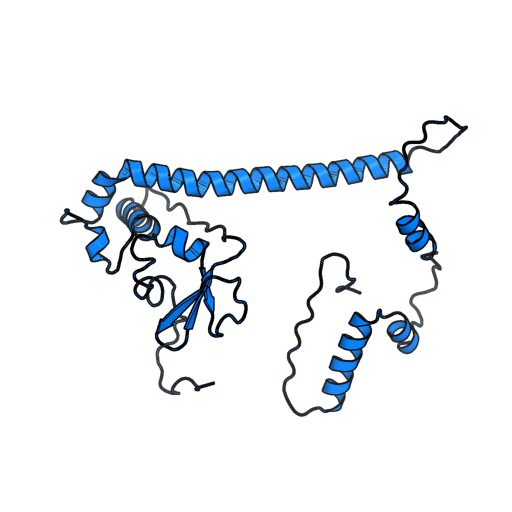.943 -5.449 33.814 1.00 73.62 206 SER A C 1
ATOM 1709 O O . SER A 1 206 ? -16.107 -6.249 34.233 1.00 73.62 206 SER A O 1
ATOM 1711 N N . ASP A 1 207 ? -16.729 -4.714 32.724 1.00 72.06 207 ASP A N 1
ATOM 1712 C CA . ASP A 1 207 ? -15.529 -4.854 31.902 1.00 72.06 207 ASP A CA 1
ATOM 1713 C C . ASP A 1 207 ? -14.343 -4.080 32.480 1.00 72.06 207 ASP A C 1
ATOM 1715 O O . ASP A 1 207 ? -13.234 -4.614 32.539 1.00 72.06 207 ASP A O 1
ATOM 1719 N N . GLN A 1 208 ? -14.577 -2.880 33.012 1.00 73.06 208 GLN A N 1
ATOM 1720 C CA . GLN A 1 208 ? -13.574 -2.124 33.764 1.00 73.06 208 GLN A CA 1
ATOM 1721 C C . GLN A 1 208 ? -13.113 -2.892 35.012 1.00 73.06 208 GLN A C 1
ATOM 1723 O O . GLN A 1 208 ? -11.914 -2.979 35.272 1.00 73.06 208 GLN A O 1
ATOM 1728 N N . LYS A 1 209 ? -14.038 -3.536 35.735 1.00 81.62 209 LYS A N 1
ATOM 1729 C CA . LYS A 1 209 ? -13.730 -4.353 36.917 1.00 81.62 209 LYS A CA 1
ATOM 1730 C C . LYS A 1 209 ? -12.882 -5.575 36.567 1.00 81.62 209 LYS A C 1
ATOM 1732 O O . LYS A 1 209 ? -11.891 -5.844 37.237 1.00 81.62 209 LYS A O 1
ATOM 1737 N N . LYS A 1 210 ? -13.181 -6.262 35.455 1.00 79.62 210 LYS A N 1
ATOM 1738 C CA . LYS A 1 210 ? -12.340 -7.369 34.952 1.00 79.62 210 LYS A CA 1
ATOM 1739 C C . LYS A 1 210 ? -10.917 -6.912 34.639 1.00 79.62 210 LYS A C 1
ATOM 1741 O O . LYS A 1 210 ? -9.964 -7.633 34.946 1.00 79.62 210 LYS A O 1
ATOM 1746 N N . VAL A 1 211 ? -10.759 -5.742 34.020 1.00 80.88 211 VAL A N 1
ATOM 1747 C CA . VAL A 1 211 ? -9.439 -5.163 33.728 1.00 80.88 211 VAL A CA 1
ATOM 1748 C C . VAL A 1 211 ? -8.715 -4.813 35.029 1.00 80.88 211 VAL A C 1
ATOM 1750 O O . VAL A 1 211 ? -7.567 -5.224 35.212 1.00 80.88 211 VAL A O 1
ATOM 1753 N N . PHE A 1 212 ? -9.397 -4.137 35.956 1.00 83.94 212 PHE A N 1
ATOM 1754 C CA . PHE A 1 212 ? -8.867 -3.767 37.267 1.00 83.94 212 PHE A CA 1
ATOM 1755 C C . PHE A 1 212 ? -8.376 -4.989 38.060 1.00 83.94 212 PHE A C 1
ATOM 1757 O O . PHE A 1 212 ? -7.224 -5.026 38.500 1.00 83.94 212 PHE A O 1
ATOM 1764 N N . ASP A 1 213 ? -9.197 -6.035 38.168 1.00 83.12 213 ASP A N 1
ATOM 1765 C CA . ASP A 1 213 ? -8.845 -7.276 38.862 1.00 83.12 213 ASP A CA 1
ATOM 1766 C C . ASP A 1 213 ? -7.665 -7.988 38.185 1.00 83.12 213 ASP A C 1
ATOM 1768 O O . ASP A 1 213 ? -6.764 -8.501 38.855 1.00 83.12 213 ASP A O 1
ATOM 1772 N N . THR A 1 214 ? -7.624 -7.996 36.847 1.00 81.06 214 THR A N 1
ATOM 1773 C CA . THR A 1 214 ? -6.539 -8.615 36.067 1.00 81.06 214 THR A CA 1
ATOM 1774 C C . THR A 1 214 ? -5.198 -7.933 36.329 1.00 81.06 214 THR A C 1
ATOM 1776 O O . THR A 1 214 ? -4.184 -8.610 36.530 1.00 81.06 214 THR A O 1
ATOM 1779 N N . VAL A 1 215 ? -5.181 -6.599 36.341 1.00 80.62 215 VAL A N 1
ATOM 1780 C CA . VAL A 1 215 ? -3.978 -5.807 36.615 1.00 80.62 215 VAL A CA 1
ATOM 1781 C C . VAL A 1 215 ? -3.548 -5.993 38.071 1.00 80.62 215 VAL A C 1
ATOM 1783 O O . VAL A 1 215 ? -2.394 -6.344 38.326 1.00 80.62 215 VAL A O 1
ATOM 1786 N N . THR A 1 216 ? -4.477 -5.865 39.020 1.00 81.69 216 THR A N 1
ATOM 1787 C CA . THR A 1 216 ? -4.193 -5.950 40.461 1.00 81.69 216 THR A CA 1
ATOM 1788 C C . THR A 1 216 ? -3.654 -7.324 40.859 1.00 81.69 216 THR A C 1
ATOM 1790 O O . THR A 1 216 ? -2.638 -7.424 41.553 1.00 81.69 216 THR A O 1
ATOM 1793 N N . ASN A 1 217 ? -4.267 -8.402 40.361 1.00 79.94 217 ASN A N 1
ATOM 1794 C CA . ASN A 1 217 ? -3.804 -9.765 40.620 1.00 79.94 217 ASN A CA 1
ATOM 1795 C C . ASN A 1 217 ? -2.412 -10.032 40.039 1.00 79.94 217 ASN A C 1
ATOM 1797 O O . ASN A 1 217 ? -1.639 -10.792 40.622 1.00 79.94 217 ASN A O 1
ATOM 1801 N N . LYS A 1 218 ? -2.054 -9.414 38.909 1.00 76.25 218 LYS A N 1
ATOM 1802 C CA . LYS A 1 218 ? -0.716 -9.577 38.326 1.00 76.25 218 LYS A CA 1
ATOM 1803 C C . LYS A 1 218 ? 0.348 -8.737 39.017 1.00 76.25 218 LYS A C 1
ATOM 1805 O O . LYS A 1 218 ? 1.443 -9.252 39.228 1.00 76.25 218 LYS A O 1
ATOM 1810 N N . ILE A 1 219 ? 0.028 -7.509 39.427 1.00 78.62 219 ILE A N 1
ATOM 1811 C CA . ILE A 1 219 ? 0.941 -6.668 40.217 1.00 78.62 219 ILE A CA 1
ATOM 1812 C C . ILE A 1 219 ? 1.306 -7.368 41.530 1.00 78.62 219 ILE A C 1
ATOM 1814 O O . ILE A 1 219 ? 2.481 -7.431 41.881 1.00 78.62 219 ILE A O 1
ATOM 1818 N N . ARG A 1 220 ? 0.328 -7.969 42.223 1.00 75.44 220 ARG A N 1
ATOM 1819 C CA . ARG A 1 220 ? 0.566 -8.701 43.482 1.00 75.44 220 ARG A CA 1
ATOM 1820 C C . ARG A 1 220 ? 1.471 -9.929 43.327 1.00 75.44 220 ARG A C 1
ATOM 1822 O O . ARG A 1 220 ? 2.096 -10.341 44.295 1.00 75.44 220 ARG A O 1
ATOM 1829 N N . ASN A 1 221 ? 1.572 -10.495 42.124 1.00 71.88 221 ASN A N 1
ATOM 1830 C CA . ASN A 1 221 ? 2.296 -11.739 41.861 1.00 71.88 221 ASN A CA 1
ATOM 1831 C C . ASN A 1 221 ? 3.703 -11.540 41.247 1.00 71.88 221 ASN A C 1
ATOM 1833 O O . ASN A 1 221 ? 4.254 -12.518 40.748 1.00 71.88 221 ASN A O 1
ATOM 1837 N N . GLN A 1 222 ? 4.262 -10.313 41.284 1.00 61.47 222 GLN A N 1
ATOM 1838 C CA . GLN A 1 222 ? 5.606 -9.852 40.847 1.00 61.47 222 GLN A CA 1
ATOM 1839 C C . GLN A 1 222 ? 6.599 -10.921 40.336 1.00 61.47 222 GLN A C 1
ATOM 1841 O O . GLN A 1 222 ? 7.623 -11.182 40.968 1.00 61.47 222 GLN A O 1
ATOM 1846 N N . LYS A 1 223 ? 6.345 -11.536 39.177 1.00 58.56 223 LYS A N 1
ATOM 1847 C CA . LYS A 1 223 ? 7.277 -12.532 38.621 1.00 58.56 223 LYS A CA 1
ATOM 1848 C C . LYS A 1 223 ? 7.829 -12.189 37.247 1.00 58.56 223 LYS A C 1
ATOM 1850 O O . LYS A 1 223 ? 8.928 -12.638 36.955 1.00 58.56 223 LYS A O 1
ATOM 1855 N N . GLU A 1 224 ? 7.165 -11.352 36.447 1.00 66.38 224 GLU A N 1
ATOM 1856 C CA . GLU A 1 224 ? 7.635 -10.983 35.102 1.00 66.38 224 GLU A CA 1
ATOM 1857 C C . GLU A 1 224 ? 7.085 -9.620 34.643 1.00 66.38 224 GLU A C 1
ATOM 1859 O O . GLU A 1 224 ? 6.108 -9.106 35.194 1.00 66.38 224 GLU A O 1
ATOM 1864 N N . ILE A 1 225 ? 7.701 -9.042 33.604 1.00 68.56 225 ILE A N 1
ATOM 1865 C CA . ILE A 1 225 ? 7.237 -7.809 32.951 1.00 68.56 225 ILE A CA 1
ATOM 1866 C C . ILE A 1 225 ? 5.855 -8.055 32.327 1.00 68.56 225 ILE A C 1
ATOM 1868 O O . ILE A 1 225 ? 5.710 -8.853 31.401 1.00 68.56 225 ILE A O 1
ATOM 1872 N N . PHE A 1 226 ? 4.841 -7.324 32.796 1.00 71.75 226 PHE A N 1
ATOM 1873 C CA . PHE A 1 226 ? 3.464 -7.431 32.315 1.00 71.75 226 PHE A CA 1
ATOM 1874 C C . PHE A 1 226 ? 3.106 -6.262 31.388 1.00 71.75 226 PHE A C 1
ATOM 1876 O O . PHE A 1 226 ? 3.161 -5.103 31.788 1.00 71.75 226 PHE A O 1
ATOM 1883 N N . ARG A 1 227 ? 2.718 -6.569 30.144 1.00 74.81 227 ARG A N 1
ATOM 1884 C CA . ARG A 1 227 ? 2.154 -5.602 29.188 1.00 74.81 227 ARG A CA 1
ATOM 1885 C C . ARG A 1 227 ? 0.707 -5.984 28.887 1.00 74.81 227 ARG A C 1
ATOM 1887 O O . ARG A 1 227 ? 0.451 -7.106 28.449 1.00 74.81 227 ARG A O 1
ATOM 1894 N N . HIS A 1 228 ? -0.223 -5.066 29.129 1.00 67.81 228 HIS A N 1
ATOM 1895 C CA . HIS A 1 228 ? -1.655 -5.262 28.911 1.00 67.81 228 HIS A CA 1
ATOM 1896 C C . HIS A 1 228 ? -2.199 -4.154 28.020 1.00 67.81 228 HIS A C 1
ATOM 1898 O O . HIS A 1 228 ? -1.973 -2.979 28.295 1.00 67.81 228 HIS A O 1
ATOM 1904 N N . PHE A 1 229 ? -2.903 -4.533 26.957 1.00 74.00 229 PHE A N 1
ATOM 1905 C CA . PHE A 1 229 ? -3.558 -3.591 26.060 1.00 74.00 229 PHE A CA 1
ATOM 1906 C C . PHE A 1 229 ? -5.053 -3.612 26.348 1.00 74.00 229 PHE A C 1
ATOM 1908 O O . PHE A 1 229 ? -5.696 -4.649 26.189 1.00 74.00 229 PHE A O 1
ATOM 1915 N N . VAL A 1 230 ? -5.586 -2.470 26.779 1.00 70.56 230 VAL A N 1
ATOM 1916 C CA . VAL A 1 230 ? -7.015 -2.288 27.042 1.00 70.56 230 VAL A CA 1
ATOM 1917 C C . VAL A 1 230 ? -7.621 -1.563 25.845 1.00 70.56 230 VAL A C 1
ATOM 1919 O O . VAL A 1 230 ? -7.260 -0.425 25.549 1.00 70.56 230 VAL A O 1
ATOM 1922 N N . SER A 1 231 ? -8.519 -2.235 25.129 1.00 72.69 231 SER A N 1
ATOM 1923 C CA . SER A 1 231 ? -9.231 -1.677 23.977 1.00 72.69 231 SER A CA 1
ATOM 1924 C C . SER A 1 231 ? -10.729 -1.625 24.246 1.00 72.69 231 SER A C 1
ATOM 1926 O O . SER A 1 231 ? -11.289 -2.577 24.779 1.00 72.69 231 SER A O 1
ATOM 1928 N N . GLY A 1 232 ? -11.385 -0.557 23.803 1.00 59.88 232 GLY A N 1
ATOM 1929 C CA . GLY A 1 232 ? -12.836 -0.391 23.876 1.00 59.88 232 GLY A CA 1
ATOM 1930 C C . GLY A 1 232 ? -13.314 0.602 22.823 1.00 59.88 232 GLY A C 1
ATOM 1931 O O . GLY A 1 232 ? -12.540 1.461 22.387 1.00 59.88 232 GLY A O 1
ATOM 1932 N N . THR A 1 233 ? -14.570 0.490 22.402 1.00 59.91 233 THR A N 1
ATOM 1933 C CA . THR A 1 233 ? -15.200 1.401 21.434 1.00 59.91 233 THR A CA 1
ATOM 1934 C C . THR A 1 233 ? -15.298 2.830 21.991 1.00 59.91 233 THR A C 1
ATOM 1936 O O . THR A 1 233 ? -15.054 3.070 23.177 1.00 59.91 233 THR A O 1
ATOM 1939 N N . GLY A 1 234 ? -15.560 3.826 21.138 1.00 51.59 234 GLY A N 1
ATOM 194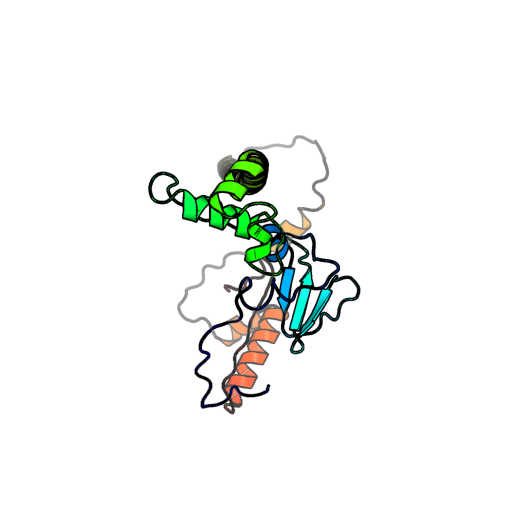0 C CA . GLY A 1 234 ? -15.836 5.192 21.609 1.00 51.59 234 GLY A CA 1
ATOM 1941 C C . GLY A 1 234 ? -16.977 5.184 22.636 1.00 51.59 234 GLY A C 1
ATOM 1942 O O . GLY A 1 234 ? -17.920 4.416 22.474 1.00 51.59 234 GLY A O 1
ATOM 1943 N N . GLY A 1 235 ? -16.854 5.959 23.718 1.00 57.00 235 GLY A N 1
ATOM 1944 C CA . GLY A 1 235 ? -17.883 6.052 24.767 1.00 57.00 235 GLY A CA 1
ATOM 1945 C C . GLY A 1 235 ? -17.801 5.033 25.915 1.00 57.00 235 GLY A C 1
ATOM 1946 O O . GLY A 1 235 ? -18.539 5.165 26.878 1.00 57.00 235 GLY A O 1
ATOM 1947 N N . THR A 1 236 ? -16.881 4.060 25.902 1.00 57.94 236 THR A N 1
ATOM 1948 C CA . THR A 1 236 ? -16.773 3.050 26.986 1.00 57.94 236 THR A CA 1
ATOM 1949 C C . THR A 1 236 ? -16.002 3.517 28.233 1.00 57.94 236 THR A C 1
ATOM 1951 O O . THR A 1 236 ? -15.507 2.678 28.981 1.00 57.94 236 THR A O 1
ATOM 1954 N N . GLY A 1 237 ? -15.801 4.827 28.418 1.00 57.25 237 GLY A N 1
ATOM 1955 C CA . GLY A 1 237 ? -15.132 5.372 29.608 1.00 57.25 237 GLY A CA 1
ATOM 1956 C C . GLY A 1 237 ? -13.698 4.873 29.834 1.00 57.25 237 GLY A C 1
ATOM 1957 O O . GLY A 1 237 ? -13.323 4.606 30.962 1.00 57.25 237 GLY A O 1
ATOM 1958 N N . LYS A 1 238 ? -12.885 4.707 28.778 1.00 62.06 238 LYS A N 1
ATOM 1959 C CA . LYS A 1 238 ? -11.473 4.265 28.911 1.00 62.06 238 LYS A CA 1
ATOM 1960 C C . LYS A 1 238 ? -10.576 5.262 29.656 1.00 62.06 238 LYS A C 1
ATOM 1962 O O . LYS A 1 238 ? -9.510 4.878 30.118 1.00 62.06 238 LYS A O 1
ATOM 1967 N N . SER A 1 239 ? -10.969 6.533 29.658 1.00 61.28 239 SER A N 1
ATOM 1968 C CA . SER A 1 239 ? -10.254 7.630 30.319 1.00 61.28 239 SER A CA 1
ATOM 1969 C C . SER A 1 239 ? -10.725 7.865 31.759 1.00 61.28 239 SER A C 1
ATOM 1971 O O . SER A 1 239 ? -10.218 8.780 32.401 1.00 61.28 239 SER A O 1
ATOM 1973 N N . LEU A 1 240 ? -11.715 7.085 32.206 1.00 48.94 240 LEU A N 1
ATOM 1974 C CA . LEU A 1 240 ? -12.299 7.068 33.545 1.00 48.94 240 LEU A CA 1
ATOM 1975 C C . LEU A 1 240 ? -11.642 5.930 34.333 1.00 48.94 240 LEU A C 1
ATOM 1977 O O . LEU A 1 240 ? -11.249 6.178 35.489 1.00 48.94 240 LEU A O 1
#

Sequence (240 aa):
MTALDPNSTDIYYDSWIDNVYHARPDELQDMNLFDFSKDYDLVNTRPVSNKVEYYVLANKKYLKKRDRPYLINHYLSVVEQMPAKYFFSLLLLFKPWRILDDLKMQHETYTETSNAVKDDLQEALRYGNLRTELRNILQTAFEKVEEKVAELNEERENLVDEGPDNPLEFAALVAVNAMEDLNNFDLVEEDISEMNEQAMIDKLNSDQKKVFDTVTNKIRNQKEIFRHFVSGTGGTGKSL

pLDDT: mean 70.04, std 17.3, range [32.62, 94.06]